Protein AF-0000000080747698 (afdb_homodimer)

Solvent-accessible surface area (backbone atoms only — not comparable to full-atom values): 16861 Å² total; per-residue (Å²): 134,78,80,61,74,64,65,59,54,60,61,62,56,69,62,66,63,81,60,71,70,62,68,70,72,62,80,64,70,68,49,71,69,54,49,48,55,52,48,54,54,47,31,65,10,17,31,31,35,38,52,33,55,42,78,53,24,60,50,56,55,49,62,74,48,46,89,38,43,60,65,42,34,41,38,39,41,37,49,58,80,74,62,68,76,47,22,35,33,37,41,27,35,79,36,52,68,26,32,56,51,45,45,70,50,42,67,38,76,52,86,97,29,64,24,44,40,40,75,37,80,74,86,73,78,81,67,75,72,74,70,76,75,75,76,78,79,80,79,80,78,77,82,121,134,81,83,59,76,65,66,59,54,59,60,64,56,69,60,65,64,84,60,71,73,62,67,71,71,62,81,63,70,69,49,71,68,55,49,48,53,52,48,52,54,47,31,65,9,17,31,32,36,38,52,32,55,42,80,52,24,60,50,56,55,49,62,73,47,45,88,37,42,60,65,42,34,39,39,39,41,36,50,59,81,73,60,68,79,46,22,34,35,37,40,27,33,79,36,51,68,26,32,57,50,46,45,71,50,42,66,38,76,52,86,97,29,64,24,45,42,42,75,38,82,74,87,73,80,80,68,77,72,74,69,76,74,74,75,79,78,78,79,80,78,76,81,121

Secondary structure (DSSP, 8-state):
----THHHHHHHHTT----------------HHHHHHHHHHHHHTEEEEEEEETT--HHHHHHHHGGG--EEEEEEEEEGGGSSSEEEEEEEES-HHHHHHHHTTTT-EETTEEPEEEEPPPP---------------------/----THHHHHHHHTT----------------HHHHHHHHHHHHHTEEEEEEEETT--HHHHHHHHGGG--EEEEEEEEEGGGSSSEEEEEEEES-HHHHHHHHTTTT-EETTEEPEEEEPP-----------------------

Sequence (288 aa):
MAISPQKISEIFENLNVSSNNVTTQSNSRLTREQKHALQLEADACSIYIGNISLDTTPEEIDEHFKSCGVIKRITMLYDKNTGPSIGYAYVEFDSIDSRDKALDFNGTNLRQHVISVERKRTNIPNYKQNTSNNTDSGTENKNTMAISPQKISEIFENLNVSSNNVTTQSNSRLTREQKHALQLEADACSIYIGNISLDTTPEEIDEHFKSCGVIKRITMLYDKNTGPSIGYAYVEFDSIDSRDKALDFNGTNLRQHVISVERKRTNIPNYKQNTSNNTDSGTENKNT

pLDDT: mean 77.45, std 24.88, range [30.5, 98.94]

Radius of gyration: 32.03 Å; Cα contacts (8 Å, |Δi|>4): 383; chains: 2; bounding box: 46×92×132 Å

Structure (mmCIF, N/CA/C/O backbone):
data_AF-0000000080747698-model_v1
#
loop_
_entity.id
_entity.type
_entity.pdbx_description
1 polymer 'Candida glabrata strain CBS138 chromosome J complete sequence'
#
loop_
_atom_site.group_PDB
_atom_site.id
_atom_site.type_symbol
_atom_site.label_atom_id
_atom_site.label_alt_id
_atom_site.label_comp_id
_atom_site.label_asym_id
_atom_site.label_entity_id
_atom_site.label_seq_id
_atom_site.pdbx_PDB_ins_code
_atom_site.Cartn_x
_atom_site.Cartn_y
_atom_site.Cartn_z
_atom_site.occupancy
_atom_site.B_iso_or_equiv
_atom_site.auth_seq_id
_atom_site.auth_comp_id
_atom_site.auth_asym_id
_atom_site.auth_atom_id
_atom_site.pdbx_PDB_model_num
ATOM 1 N N . MET A 1 1 ? 17.297 -7.766 76.625 1 30.73 1 MET A N 1
ATOM 2 C CA . MET A 1 1 ? 16.047 -7.051 76.375 1 30.73 1 MET A CA 1
ATOM 3 C C . MET A 1 1 ? 15.539 -7.395 74.938 1 30.73 1 MET A C 1
ATOM 5 O O . MET A 1 1 ? 16.25 -7.219 74 1 30.73 1 MET A O 1
ATOM 9 N N . ALA A 1 2 ? 14.641 -8.422 74.875 1 36.91 2 ALA A N 1
ATOM 10 C CA . ALA A 1 2 ? 13.977 -9.109 73.812 1 36.91 2 ALA A CA 1
ATOM 11 C C . ALA A 1 2 ? 13.102 -8.148 73 1 36.91 2 ALA A C 1
ATOM 13 O O . ALA A 1 2 ? 12.219 -7.492 73.562 1 36.91 2 ALA A O 1
ATOM 14 N N . ILE A 1 3 ? 13.828 -7.398 72.062 1 41.72 3 ILE A N 1
ATOM 15 C CA . ILE A 1 3 ? 13.047 -6.539 71.188 1 41.72 3 ILE A CA 1
ATOM 16 C C . ILE A 1 3 ? 11.859 -7.32 70.625 1 41.72 3 ILE A C 1
ATOM 18 O O . ILE A 1 3 ? 12.031 -8.406 70.062 1 41.72 3 ILE A O 1
ATOM 22 N N . SER A 1 4 ? 10.727 -7.188 71.25 1 46.97 4 SER A N 1
ATOM 23 C CA . SER A 1 4 ? 9.484 -7.914 71 1 46.97 4 SER A CA 1
ATOM 24 C C . SER A 1 4 ? 9.016 -7.742 69.562 1 46.97 4 SER A C 1
ATOM 26 O O . SER A 1 4 ? 9.227 -6.688 68.938 1 46.97 4 SER A O 1
ATOM 28 N N . PRO A 1 5 ? 8.766 -8.773 68.812 1 48.38 5 PRO A N 1
ATOM 29 C CA . PRO A 1 5 ? 8.406 -8.961 67.438 1 48.38 5 PRO A CA 1
ATOM 30 C C . PRO A 1 5 ? 7.289 -8.023 66.938 1 48.38 5 PRO A C 1
ATOM 32 O O . PRO A 1 5 ? 6.973 -7.965 65.75 1 48.38 5 PRO A O 1
ATOM 35 N N . GLN A 1 6 ? 6.652 -7.336 67.938 1 43.78 6 GLN A N 1
ATOM 36 C CA . GLN A 1 6 ? 5.516 -6.504 67.562 1 43.78 6 GLN A CA 1
ATOM 37 C C . GLN A 1 6 ? 5.973 -5.285 66.75 1 43.78 6 GLN A C 1
ATOM 39 O O . GLN A 1 6 ? 5.207 -4.73 66 1 43.78 6 GLN A O 1
ATOM 44 N N . LYS A 1 7 ? 7.137 -4.734 67.125 1 47.22 7 LYS A N 1
ATOM 45 C CA . LYS A 1 7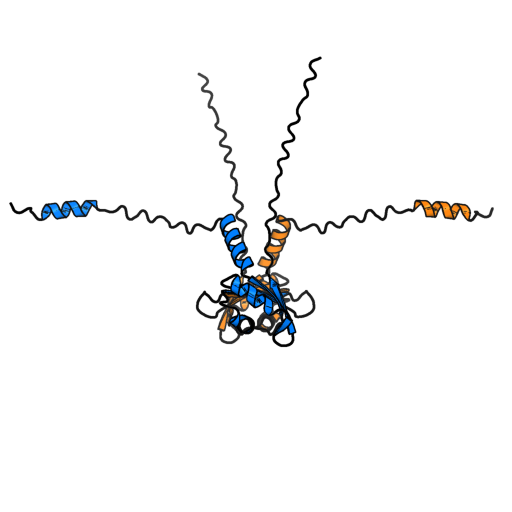 ? 7.551 -3.502 66.5 1 47.22 7 LYS A CA 1
ATOM 46 C C . LYS A 1 7 ? 7.84 -3.736 65 1 47.22 7 LYS A C 1
ATOM 48 O O . LYS A 1 7 ? 8.031 -2.785 64.25 1 47.22 7 LYS A O 1
ATOM 53 N N . ILE A 1 8 ? 8.156 -5.039 64.688 1 43.44 8 ILE A N 1
ATOM 54 C CA . ILE A 1 8 ? 8.461 -5.289 63.281 1 43.44 8 ILE A CA 1
ATOM 55 C C . ILE A 1 8 ? 7.191 -5.145 62.469 1 43.44 8 ILE A C 1
ATOM 57 O O . ILE A 1 8 ? 7.242 -4.695 61.312 1 43.44 8 ILE A O 1
ATOM 61 N N . SER A 1 9 ? 6.035 -5.41 63.094 1 41.69 9 SER A N 1
ATOM 62 C CA . SER A 1 9 ? 4.781 -5.371 62.344 1 41.69 9 SER A CA 1
ATOM 63 C C . SER A 1 9 ? 4.426 -3.945 61.938 1 41.69 9 SER A C 1
ATOM 65 O O . SER A 1 9 ? 3.887 -3.723 60.844 1 41.69 9 SER A O 1
ATOM 67 N N . GLU A 1 10 ? 4.727 -2.998 62.906 1 41.88 10 GLU A N 1
ATOM 68 C CA . GLU A 1 10 ? 4.297 -1.631 62.625 1 41.88 10 GLU A CA 1
ATOM 69 C C . GLU A 1 10 ? 5.043 -1.048 61.406 1 41.88 10 GLU A C 1
ATOM 71 O O . GLU A 1 10 ? 4.504 -0.214 60.688 1 41.88 10 GLU A O 1
ATOM 76 N N . ILE A 1 11 ? 6.332 -1.436 61.312 1 42.25 11 ILE A N 1
ATOM 77 C CA . ILE A 1 11 ? 7.109 -0.803 60.281 1 42.25 11 ILE A CA 1
ATOM 78 C C . ILE A 1 11 ? 6.617 -1.288 58.906 1 42.25 11 ILE A C 1
ATOM 80 O O . ILE A 1 11 ? 6.562 -0.515 57.938 1 42.25 11 ILE A O 1
ATOM 84 N N . PHE A 1 12 ? 6.105 -2.562 58.844 1 40.34 12 PHE A N 1
ATOM 85 C CA . PHE A 1 12 ? 5.688 -3.023 57.531 1 40.34 12 PHE A CA 1
ATOM 86 C C . PHE A 1 12 ? 4.391 -2.348 57.094 1 40.34 12 PHE A C 1
ATOM 88 O O . PHE A 1 12 ? 3.955 -2.49 55.969 1 40.34 12 PHE A O 1
ATOM 95 N N . GLU A 1 13 ? 3.539 -1.874 58.125 1 36.31 13 GLU A N 1
ATOM 96 C CA . GLU A 1 13 ? 2.279 -1.317 57.625 1 36.31 13 GLU A CA 1
ATOM 97 C C . GLU A 1 13 ? 2.521 -0.112 56.719 1 36.31 13 GLU A C 1
ATOM 99 O O . GLU A 1 13 ? 1.775 0.112 55.781 1 36.31 13 GLU A O 1
ATOM 104 N N . ASN A 1 14 ? 3.383 0.78 57.25 1 38.66 14 ASN A N 1
ATOM 105 C CA . ASN A 1 14 ? 3.324 2.047 56.531 1 38.66 14 ASN A CA 1
ATOM 106 C C . ASN A 1 14 ? 3.895 1.917 55.125 1 38.66 14 ASN A C 1
ATOM 108 O O . ASN A 1 14 ? 4.145 2.922 54.469 1 38.66 14 ASN A O 1
ATOM 112 N N . LEU A 1 15 ? 4.691 0.875 54.875 1 35.91 15 LEU A N 1
ATOM 113 C CA . LEU A 1 15 ? 5.168 0.901 53.5 1 35.91 15 LEU A CA 1
ATOM 114 C C . LEU A 1 15 ? 4.004 0.761 52.531 1 35.91 15 LEU A C 1
ATOM 116 O O . LEU A 1 15 ? 4.168 0.212 51.438 1 35.91 15 LEU A O 1
ATOM 120 N N . ASN A 1 16 ? 2.801 0.934 53.062 1 32.91 16 ASN A N 1
ATOM 121 C CA . ASN A 1 16 ? 1.758 1.013 52.062 1 32.91 16 ASN A CA 1
ATOM 122 C C . ASN A 1 16 ? 2.15 1.956 50.906 1 32.91 16 ASN A C 1
ATOM 124 O O . ASN A 1 16 ? 2.17 3.176 51.094 1 32.91 16 ASN A O 1
ATOM 128 N N . VAL A 1 17 ? 3.246 1.556 50.219 1 32.62 17 VAL A N 1
ATOM 129 C CA . VAL A 1 17 ? 3.705 2.113 48.938 1 32.62 17 VAL A CA 1
ATOM 130 C C . VAL A 1 17 ? 2.504 2.492 48.094 1 32.62 17 VAL A C 1
ATOM 132 O O . VAL A 1 17 ? 1.563 1.708 47.938 1 32.62 17 VAL A O 1
ATOM 135 N N . SER A 1 18 ? 2.199 3.846 48.125 1 35.06 18 SER A N 1
ATOM 136 C CA . SER A 1 18 ? 1.44 4.559 47.094 1 35.06 18 SER A CA 1
ATOM 137 C C . SER A 1 18 ? 1.677 3.957 45.719 1 35.06 18 SER A C 1
ATOM 139 O O . SER A 1 18 ? 2.689 4.242 45.094 1 35.06 18 SER A O 1
ATOM 141 N N . SER A 1 19 ? 1.756 2.627 45.625 1 34.56 19 SER A N 1
ATOM 142 C CA . SER A 1 19 ? 1.873 1.943 44.344 1 34.56 19 SER A CA 1
ATOM 143 C C . SER A 1 19 ? 0.903 2.521 43.344 1 34.56 19 SER A C 1
ATOM 145 O O . SER A 1 19 ? 0.988 2.209 42.156 1 34.56 19 SER A O 1
ATOM 147 N N . ASN A 1 20 ? -0.215 2.945 43.844 1 31.59 20 ASN A N 1
ATOM 148 C CA . ASN A 1 20 ? -1.177 2.912 42.75 1 31.59 20 ASN A CA 1
ATOM 149 C C . ASN A 1 20 ? -0.854 3.963 41.688 1 31.59 20 ASN A C 1
ATOM 151 O O . ASN A 1 20 ? -1.7 4.289 40.875 1 31.59 20 ASN A O 1
ATOM 155 N N . ASN A 1 21 ? -0.028 4.938 42.062 1 32.09 21 ASN A N 1
ATOM 156 C CA . ASN A 1 21 ? -0.064 5.879 40.938 1 32.09 21 ASN A CA 1
ATOM 157 C C . ASN A 1 21 ? 0.347 5.211 39.625 1 32.09 21 ASN A C 1
ATOM 159 O O . ASN A 1 21 ? 1.535 4.996 39.375 1 32.09 21 ASN A O 1
ATOM 163 N N . VAL A 1 22 ? -0.15 4.055 39.281 1 35.62 22 VAL A N 1
ATOM 164 C CA . VAL A 1 22 ? -0.039 3.631 37.906 1 35.62 22 VAL A CA 1
ATOM 165 C C . VAL A 1 22 ? 0.018 4.855 36.969 1 35.62 22 VAL A C 1
ATOM 167 O O . VAL A 1 22 ? -0.916 5.66 36.969 1 35.62 22 VAL A O 1
ATOM 170 N N . THR A 1 23 ? 1.096 5.57 37.031 1 35.72 23 THR A N 1
ATOM 171 C CA . THR A 1 23 ? 1.316 6.422 35.844 1 35.72 23 THR A CA 1
ATOM 172 C C . THR A 1 23 ? 0.566 5.887 34.625 1 35.72 23 THR A C 1
ATOM 174 O O . THR A 1 23 ? 0.724 4.719 34.281 1 35.72 23 THR A O 1
ATOM 177 N N . THR A 1 24 ? -0.694 6.004 34.5 1 37.44 24 THR A N 1
ATOM 178 C CA . THR A 1 24 ? -1.294 5.926 33.188 1 37.44 24 THR A CA 1
ATOM 179 C C . THR A 1 24 ? -0.233 6.094 32.094 1 37.44 24 THR A C 1
ATOM 181 O O . THR A 1 24 ? 0.39 7.152 31.984 1 37.44 24 THR A O 1
ATOM 184 N N . GLN A 1 25 ? 0.813 5.305 32.062 1 38.34 25 GLN A N 1
ATOM 185 C CA . GLN A 1 25 ? 1.508 5.246 30.766 1 38.34 25 GLN A CA 1
ATOM 186 C C . GLN A 1 25 ? 0.627 5.773 29.641 1 38.34 25 GLN A C 1
ATOM 188 O O . GLN A 1 25 ? -0.389 5.164 29.297 1 38.34 25 GLN A O 1
ATOM 193 N N . SER A 1 26 ? 0.181 6.957 29.656 1 40.69 26 SER A N 1
ATOM 194 C CA . SER A 1 26 ? -0.419 7.688 28.547 1 40.69 26 SER A CA 1
ATOM 195 C C . SER A 1 26 ? -0.032 7.066 27.203 1 40.69 26 SER A C 1
ATOM 197 O O . SER A 1 26 ? 1.153 6.977 26.875 1 40.69 26 SER A O 1
ATOM 199 N N . ASN A 1 27 ? -0.427 5.863 26.797 1 46.31 27 ASN A N 1
ATOM 200 C CA . ASN A 1 27 ? -0.362 5.617 25.359 1 46.31 27 ASN A CA 1
ATOM 201 C C . ASN A 1 27 ? -0.189 6.918 24.578 1 46.31 27 ASN A C 1
ATOM 203 O O . ASN A 1 27 ? -1.169 7.605 24.297 1 46.31 27 ASN A O 1
ATOM 207 N N . SER A 1 28 ? 0.693 7.715 25.078 1 56.31 28 SER A N 1
ATOM 208 C CA . SER A 1 28 ? 1.005 9.008 24.484 1 56.31 28 SER A CA 1
ATOM 209 C C . SER A 1 28 ? 0.882 8.953 22.953 1 56.31 28 SER A C 1
ATOM 211 O O . SER A 1 28 ? 1.628 8.227 22.297 1 56.31 28 SER A O 1
ATOM 213 N N . ARG A 1 29 ? -0.322 8.938 22.453 1 73.44 29 ARG A N 1
ATOM 214 C CA . ARG A 1 29 ? -0.509 9.242 21.031 1 73.44 29 ARG A CA 1
ATOM 215 C C . ARG A 1 29 ? 0.577 10.18 20.531 1 73.44 29 ARG A C 1
ATOM 217 O O . ARG A 1 29 ? 0.877 11.195 21.156 1 73.44 29 ARG A O 1
ATOM 224 N N . LEU A 1 30 ? 1.562 9.562 19.797 1 82.56 30 LEU A N 1
ATOM 225 C CA . LEU A 1 30 ? 2.607 10.367 19.188 1 82.56 30 LEU A CA 1
ATOM 226 C C . LEU A 1 30 ? 2.035 11.672 18.625 1 82.56 30 LEU A C 1
ATOM 228 O O . LEU A 1 30 ? 0.974 11.672 18 1 82.56 30 LEU A O 1
ATOM 232 N N . THR A 1 31 ? 2.695 12.703 19.141 1 84.75 31 THR A N 1
ATOM 233 C CA . THR A 1 31 ? 2.318 13.984 18.562 1 84.75 31 THR A CA 1
ATOM 234 C C . THR A 1 31 ? 2.475 13.969 17.047 1 84.75 31 THR A C 1
ATOM 236 O O . THR A 1 31 ? 3.109 13.07 16.484 1 84.75 31 THR A O 1
ATOM 239 N N . ARG A 1 32 ? 1.899 14.906 16.438 1 84.06 32 ARG A N 1
ATOM 240 C CA . ARG A 1 32 ? 2.023 15.047 14.992 1 84.06 32 ARG A CA 1
ATOM 241 C C . ARG A 1 32 ? 3.486 15.18 14.578 1 84.06 32 ARG A C 1
ATOM 243 O O . ARG A 1 32 ? 3.912 14.594 13.578 1 84.06 32 ARG A O 1
ATOM 250 N N . GLU A 1 33 ? 4.215 16.016 15.367 1 87.5 33 GLU A N 1
ATOM 251 C CA . GLU A 1 33 ? 5.629 16.234 15.078 1 87.5 33 GLU A CA 1
ATOM 252 C C . GLU A 1 33 ? 6.426 14.945 15.203 1 87.5 33 GLU A C 1
ATOM 254 O O . GLU A 1 33 ? 7.316 14.672 14.391 1 87.5 33 GLU A O 1
ATOM 259 N N . GLN A 1 34 ? 6.152 14.156 16.234 1 91.88 34 GLN A N 1
ATOM 260 C CA . GLN A 1 34 ? 6.844 12.891 16.453 1 91.88 34 GLN A CA 1
ATOM 261 C C . GLN A 1 34 ? 6.516 11.891 15.344 1 91.88 34 GLN A C 1
ATOM 263 O O . GLN A 1 34 ? 7.402 11.195 14.836 1 91.88 34 GLN A O 1
ATOM 268 N N . LYS A 1 35 ? 5.242 11.844 14.977 1 90.06 35 LYS A N 1
ATOM 269 C CA . LYS A 1 35 ? 4.832 10.969 13.883 1 90.06 35 LYS A CA 1
ATOM 270 C C . LYS A 1 35 ? 5.539 11.344 12.586 1 90.06 35 LYS A C 1
ATOM 272 O O . LYS A 1 35 ? 5.977 10.469 11.836 1 90.06 35 LYS A O 1
ATOM 277 N N . HIS A 1 36 ? 5.664 12.633 12.336 1 91.12 36 HIS A N 1
ATOM 278 C CA . HIS A 1 36 ? 6.355 13.094 11.141 1 91.12 36 HIS A CA 1
ATOM 279 C C . HIS A 1 36 ? 7.832 12.703 11.172 1 91.12 36 HIS A C 1
ATOM 281 O O . HIS A 1 36 ? 8.391 12.305 10.148 1 91.12 36 HIS A O 1
ATOM 287 N N . ALA A 1 37 ? 8.531 12.883 12.297 1 92.69 37 ALA A N 1
ATOM 288 C CA . ALA A 1 37 ? 9.938 12.516 12.43 1 92.69 37 ALA A CA 1
ATOM 289 C C . ALA A 1 37 ? 10.141 11.031 12.133 1 92.69 37 ALA A C 1
ATOM 291 O O . ALA A 1 37 ? 11.094 10.648 11.445 1 92.69 37 ALA A O 1
ATOM 292 N N . LEU A 1 38 ? 9.219 10.234 12.641 1 94 38 LEU A N 1
ATOM 293 C CA . LEU A 1 38 ? 9.297 8.797 12.391 1 94 38 LEU A CA 1
ATOM 294 C C . LEU A 1 38 ? 9.094 8.492 10.914 1 94 38 LEU A C 1
ATOM 296 O O . LEU A 1 38 ? 9.758 7.605 10.367 1 94 38 LEU A O 1
ATOM 300 N N . GLN A 1 39 ? 8.18 9.203 10.305 1 94.81 39 GLN A N 1
ATOM 301 C CA . GLN A 1 39 ? 7.934 9.016 8.875 1 94.81 39 GLN A CA 1
ATOM 302 C C . GLN A 1 39 ? 9.156 9.398 8.055 1 94.81 39 GLN A C 1
ATOM 304 O O . GLN A 1 39 ? 9.5 8.719 7.082 1 94.81 39 GLN A O 1
ATOM 309 N N . LEU A 1 40 ? 9.852 10.5 8.406 1 95.19 40 LEU A N 1
ATOM 310 C CA . LEU A 1 40 ? 11.062 10.938 7.719 1 95.19 40 LEU A CA 1
ATOM 311 C C . LEU A 1 40 ? 12.148 9.859 7.789 1 95.19 40 LEU A C 1
ATOM 313 O O . LEU A 1 40 ? 12.812 9.586 6.793 1 95.19 40 LEU A O 1
ATOM 317 N N . GLU A 1 41 ? 12.242 9.289 8.945 1 96.44 41 GLU A N 1
ATOM 318 C CA . GLU A 1 41 ? 13.242 8.242 9.125 1 96.44 41 GLU A CA 1
ATOM 319 C C . GLU A 1 41 ? 12.914 7.012 8.281 1 96.44 41 GLU A C 1
ATOM 321 O O . GLU A 1 41 ? 13.797 6.434 7.641 1 96.44 41 GLU A O 1
ATOM 326 N N . ALA A 1 42 ? 11.672 6.629 8.289 1 97.12 42 ALA A N 1
ATOM 327 C CA . ALA A 1 42 ? 11.234 5.484 7.496 1 97.12 42 ALA A CA 1
ATOM 328 C C . ALA A 1 42 ? 11.469 5.734 6.008 1 97.12 42 ALA A C 1
ATOM 330 O O . ALA A 1 42 ? 11.961 4.855 5.293 1 97.12 42 ALA A O 1
ATOM 331 N N . ASP A 1 43 ? 11.117 6.91 5.539 1 98.19 43 ASP A N 1
ATOM 332 C CA . ASP A 1 43 ? 11.289 7.246 4.129 1 98.19 43 ASP A CA 1
ATOM 333 C C . ASP A 1 43 ? 12.766 7.23 3.738 1 98.19 43 ASP A C 1
ATOM 335 O O . ASP A 1 43 ? 13.125 6.785 2.645 1 98.19 43 ASP A O 1
ATOM 339 N N . ALA A 1 44 ? 13.625 7.641 4.617 1 98 44 ALA A N 1
ATOM 340 C CA . ALA A 1 44 ? 15.062 7.688 4.359 1 98 44 ALA A CA 1
ATOM 341 C C . ALA A 1 44 ? 15.633 6.285 4.176 1 98 44 ALA A C 1
ATOM 343 O O . ALA A 1 44 ? 16.672 6.109 3.529 1 98 44 ALA A O 1
ATOM 344 N N . CYS A 1 45 ? 14.906 5.27 4.695 1 98.62 45 CYS A N 1
ATOM 345 C CA . CYS A 1 45 ? 15.367 3.891 4.609 1 98.62 45 CYS A CA 1
ATOM 346 C C . CYS A 1 45 ? 14.539 3.102 3.604 1 98.62 45 CYS A C 1
ATOM 348 O O . CYS A 1 45 ? 14.57 1.869 3.6 1 98.62 45 CYS A O 1
ATOM 350 N N . SER A 1 46 ? 13.828 3.863 2.734 1 98.81 46 SER A N 1
ATOM 351 C CA . SER A 1 46 ? 12.883 3.189 1.844 1 98.81 46 SER A CA 1
ATOM 352 C C . SER A 1 46 ? 13.234 3.438 0.381 1 98.81 46 SER A C 1
ATOM 354 O O . SER A 1 46 ? 13.836 4.465 0.045 1 98.81 46 SER A O 1
ATOM 356 N N . ILE A 1 47 ? 12.852 2.465 -0.451 1 98.94 47 ILE A N 1
ATOM 357 C CA . ILE A 1 47 ? 12.977 2.625 -1.896 1 98.94 47 ILE A CA 1
ATOM 358 C C . ILE A 1 47 ? 11.594 2.57 -2.545 1 98.94 47 ILE A C 1
ATOM 360 O O . ILE A 1 47 ? 10.672 1.966 -2 1 98.94 47 ILE A O 1
ATOM 364 N N . TYR A 1 48 ? 11.531 3.256 -3.637 1 98.88 48 TYR A N 1
ATOM 365 C CA . TYR A 1 48 ? 10.461 3.1 -4.617 1 98.88 48 TYR A CA 1
ATOM 366 C C . TYR A 1 48 ? 10.844 2.092 -5.691 1 98.88 48 TYR A C 1
ATOM 368 O O . TYR A 1 48 ? 11.977 2.102 -6.18 1 98.88 48 TYR A O 1
ATOM 376 N N . ILE A 1 49 ? 9.883 1.185 -6.031 1 98.81 49 ILE A N 1
ATOM 377 C CA . ILE A 1 49 ? 10.047 0.226 -7.117 1 98.81 49 ILE A CA 1
ATOM 378 C C . ILE A 1 49 ? 8.945 0.427 -8.156 1 98.81 49 ILE A C 1
ATOM 380 O O . ILE A 1 49 ? 7.758 0.372 -7.828 1 98.81 49 ILE A O 1
ATOM 384 N N . GLY A 1 50 ? 9.336 0.699 -9.422 1 97.81 50 GLY A N 1
ATOM 385 C CA . GLY A 1 50 ? 8.383 0.829 -10.508 1 97.81 50 GLY A CA 1
ATOM 386 C C . GLY A 1 50 ? 8.414 -0.34 -11.469 1 97.81 50 GLY A C 1
ATOM 387 O O . GLY A 1 50 ? 9.336 -1.151 -11.4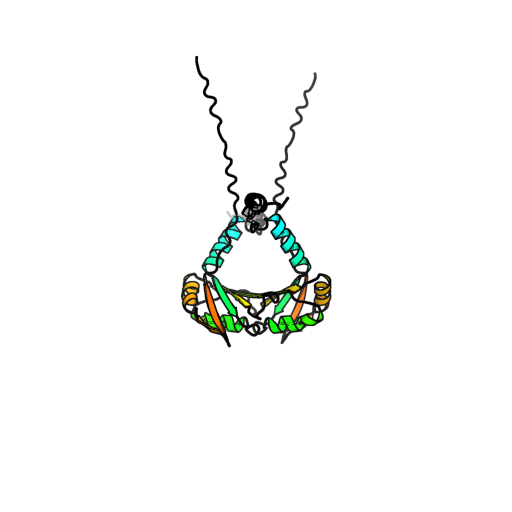45 1 97.81 50 GLY A O 1
ATOM 388 N N . ASN A 1 51 ? 7.293 -0.435 -12.242 1 96.12 51 ASN A N 1
ATOM 389 C CA . ASN A 1 51 ? 7.188 -1.397 -13.336 1 96.12 51 ASN A CA 1
ATOM 390 C C . ASN A 1 51 ? 7.086 -2.828 -12.812 1 96.12 51 ASN A C 1
ATOM 392 O O . ASN A 1 51 ? 7.781 -3.723 -13.297 1 96.12 51 ASN A O 1
ATOM 396 N N . ILE A 1 52 ? 6.203 -3.012 -11.867 1 96.75 52 ILE A N 1
ATOM 397 C CA . ILE A 1 52 ? 5.988 -4.332 -11.281 1 96.75 52 ILE A CA 1
ATOM 398 C C . ILE A 1 52 ? 4.777 -4.992 -11.938 1 96.75 52 ILE A C 1
ATOM 400 O O . ILE A 1 52 ? 3.721 -4.371 -12.07 1 96.75 52 ILE A O 1
ATOM 404 N N . SER A 1 53 ? 4.969 -6.254 -12.352 1 94.94 53 SER A N 1
ATOM 405 C CA . SER A 1 53 ? 3.855 -7.008 -12.922 1 94.94 53 SER A CA 1
ATOM 406 C C . SER A 1 53 ? 2.795 -7.309 -11.867 1 94.94 53 SER A C 1
ATOM 408 O O . SER A 1 53 ? 3.119 -7.523 -10.695 1 94.94 53 SER A O 1
ATOM 410 N N . LEU A 1 54 ? 1.525 -7.52 -12.258 1 93 54 LEU A N 1
ATOM 411 C CA . LEU A 1 54 ? 0.399 -7.77 -11.367 1 93 54 LEU A CA 1
ATOM 412 C C . LEU A 1 54 ? 0.467 -9.18 -10.789 1 93 54 LEU A C 1
ATOM 414 O O . LEU A 1 54 ? -0.234 -9.5 -9.828 1 93 54 LEU A O 1
ATOM 418 N N . ASP A 1 55 ? 1.251 -9.992 -11.336 1 95.19 55 ASP A N 1
ATOM 419 C CA . ASP A 1 55 ? 1.38 -11.359 -10.836 1 95.19 55 ASP A CA 1
ATOM 420 C C . ASP A 1 55 ? 2.574 -11.492 -9.891 1 95.19 55 ASP A C 1
ATOM 422 O O . ASP A 1 55 ? 2.936 -12.594 -9.484 1 95.19 55 ASP A O 1
ATOM 426 N N . THR A 1 56 ? 3.178 -10.375 -9.508 1 97 56 THR A N 1
ATOM 427 C CA . THR A 1 56 ? 4.273 -10.383 -8.539 1 97 56 THR A CA 1
ATOM 428 C C . THR A 1 56 ? 3.738 -10.453 -7.113 1 97 56 THR A C 1
ATOM 430 O O . THR A 1 56 ? 2.77 -9.766 -6.777 1 97 56 THR A O 1
ATOM 433 N N . THR A 1 57 ? 4.348 -11.234 -6.281 1 96.75 57 THR A N 1
ATOM 434 C CA . THR A 1 57 ? 3.938 -11.375 -4.887 1 96.75 57 THR A CA 1
ATOM 435 C C . THR A 1 57 ? 4.871 -10.602 -3.967 1 96.75 57 THR A C 1
ATOM 437 O O . THR A 1 57 ? 6.02 -10.336 -4.32 1 96.75 57 THR A O 1
ATOM 440 N N . PRO A 1 58 ? 4.375 -10.273 -2.75 1 96.69 58 PRO A N 1
ATOM 441 C CA . PRO A 1 58 ? 5.285 -9.695 -1.758 1 96.69 58 PRO A CA 1
ATOM 442 C C . PRO A 1 58 ? 6.488 -10.586 -1.467 1 96.69 58 PRO A C 1
ATOM 444 O O . PRO A 1 58 ? 7.598 -10.086 -1.257 1 96.69 58 PRO A O 1
ATOM 447 N N . GLU A 1 59 ? 6.301 -11.812 -1.507 1 95.44 59 GLU A N 1
ATOM 448 C CA . GLU A 1 59 ? 7.391 -12.75 -1.263 1 95.44 59 GLU A CA 1
ATOM 449 C C 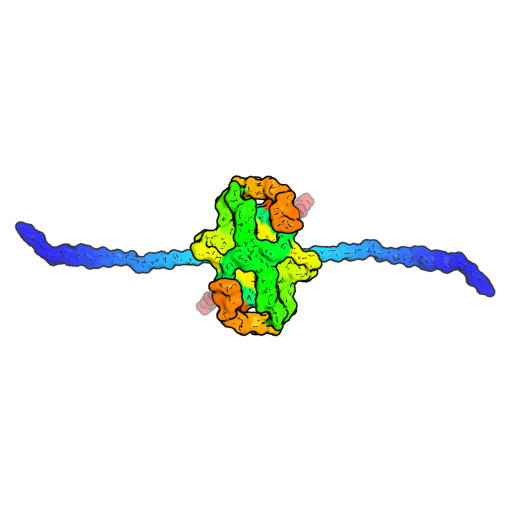. GLU A 1 59 ? 8.484 -12.609 -2.316 1 95.44 59 GLU A C 1
ATOM 451 O O . GLU A 1 59 ? 9.672 -12.672 -1.995 1 95.44 59 GLU A O 1
ATOM 456 N N . GLU A 1 60 ? 8.094 -12.445 -3.555 1 97.44 60 GLU A N 1
ATOM 457 C CA . GLU A 1 60 ? 9.062 -12.273 -4.629 1 97.44 60 GLU A CA 1
ATOM 458 C C . GLU A 1 60 ? 9.852 -10.977 -4.461 1 97.44 60 GLU A C 1
ATOM 460 O O . GLU A 1 60 ? 11.055 -10.938 -4.734 1 97.44 60 GLU A O 1
ATOM 465 N N . ILE A 1 61 ? 9.172 -9.906 -4.027 1 98.06 61 ILE A N 1
ATOM 466 C CA . ILE A 1 61 ? 9.859 -8.648 -3.748 1 98.06 61 ILE A CA 1
ATOM 467 C C . ILE A 1 61 ? 10.852 -8.844 -2.605 1 98.06 61 ILE A C 1
ATOM 469 O O . ILE A 1 61 ? 11.992 -8.383 -2.684 1 98.06 61 ILE A O 1
ATOM 473 N N . ASP A 1 62 ? 10.375 -9.508 -1.599 1 96.44 62 ASP A N 1
ATOM 474 C CA . ASP A 1 62 ? 11.234 -9.805 -0.46 1 96.44 62 ASP A CA 1
ATOM 475 C C . ASP A 1 62 ? 12.492 -10.547 -0.905 1 96.44 62 ASP A C 1
ATOM 477 O O . ASP A 1 62 ? 13.609 -10.164 -0.544 1 96.44 62 ASP A O 1
ATOM 481 N N . GLU A 1 63 ? 12.297 -11.578 -1.7 1 97.38 63 GLU A N 1
ATOM 482 C CA . GLU A 1 63 ? 13.406 -12.398 -2.174 1 97.38 63 GLU A CA 1
ATOM 483 C C . GLU A 1 63 ? 14.352 -11.586 -3.053 1 97.38 63 GLU A C 1
ATOM 485 O O . GLU A 1 63 ? 15.57 -11.75 -2.979 1 97.38 63 GLU A O 1
ATOM 490 N N . HIS A 1 64 ? 13.859 -10.727 -3.812 1 98.56 64 HIS A N 1
ATOM 491 C CA . HIS A 1 64 ? 14.641 -9.945 -4.766 1 98.56 64 HIS A CA 1
ATOM 492 C C . HIS A 1 64 ? 15.609 -9.008 -4.051 1 98.56 64 HIS A C 1
ATOM 494 O O . HIS A 1 64 ? 16.719 -8.758 -4.539 1 98.56 64 HIS A O 1
ATOM 500 N N . PHE A 1 65 ? 15.25 -8.539 -2.859 1 98.5 65 PHE A N 1
ATOM 501 C CA . PHE A 1 65 ? 16.047 -7.516 -2.189 1 98.5 65 PHE A CA 1
ATOM 502 C C . PHE A 1 65 ? 16.625 -8.047 -0.884 1 98.5 65 PHE A C 1
ATOM 504 O O . PHE A 1 65 ? 17.203 -7.297 -0.1 1 98.5 65 PHE A O 1
ATOM 511 N N . LYS A 1 66 ? 16.469 -9.297 -0.624 1 96.88 66 LYS A N 1
ATOM 512 C CA . LYS A 1 66 ? 16.875 -9.914 0.636 1 96.88 66 LYS A CA 1
ATOM 513 C C . LYS A 1 66 ? 18.375 -9.734 0.865 1 96.88 66 LYS A C 1
ATOM 515 O O . LYS A 1 66 ? 18.828 -9.578 2.004 1 96.88 66 LYS A O 1
ATOM 520 N N . SER A 1 67 ? 19.172 -9.703 -0.204 1 98.25 67 SER A N 1
ATOM 521 C CA . SER A 1 67 ? 20.625 -9.609 -0.097 1 98.25 67 SER A CA 1
ATOM 522 C C . SER A 1 67 ? 21.047 -8.219 0.377 1 98.25 67 SER A C 1
ATOM 524 O O . SER A 1 67 ? 22.188 -8.023 0.778 1 98.25 67 SER A O 1
ATOM 526 N N . CYS A 1 68 ? 20.188 -7.262 0.283 1 98.38 68 CYS A N 1
ATOM 527 C CA . CYS A 1 68 ? 20.516 -5.883 0.626 1 98.38 68 CYS A CA 1
ATOM 528 C C . CYS A 1 68 ? 20.484 -5.676 2.135 1 98.38 68 CYS A C 1
ATOM 530 O O . CYS A 1 68 ? 21.109 -4.75 2.654 1 98.38 68 CYS A O 1
ATOM 532 N N . GLY A 1 69 ? 19.609 -6.438 2.795 1 97.44 69 GLY A N 1
ATOM 533 C CA . GLY A 1 69 ? 19.438 -6.281 4.23 1 97.44 69 GLY A CA 1
ATOM 534 C C . GLY A 1 69 ? 18.062 -6.695 4.715 1 97.44 69 GLY A C 1
ATOM 535 O O . GLY A 1 69 ? 17.328 -7.379 4 1 97.44 69 GLY A O 1
ATOM 536 N N . VAL A 1 70 ? 17.766 -6.293 5.949 1 96.06 70 VAL A N 1
ATOM 537 C CA . VAL A 1 70 ? 16.5 -6.688 6.562 1 96.06 70 VAL A CA 1
ATOM 538 C C . VAL A 1 70 ? 15.383 -5.777 6.066 1 96.06 70 VAL A C 1
ATOM 540 O O . VAL A 1 70 ? 15.469 -4.555 6.168 1 96.06 70 VAL A O 1
ATOM 543 N N . ILE A 1 71 ? 14.422 -6.398 5.559 1 96.69 71 ILE A N 1
ATOM 544 C CA . ILE A 1 71 ? 13.242 -5.676 5.098 1 96.69 71 ILE A CA 1
ATOM 545 C C . ILE A 1 71 ? 12.203 -5.617 6.215 1 96.69 71 ILE A C 1
ATOM 547 O O . ILE A 1 71 ? 11.844 -6.648 6.793 1 96.69 71 ILE A O 1
ATOM 551 N N . LYS A 1 72 ? 11.672 -4.398 6.504 1 95.69 72 LYS A N 1
ATOM 552 C CA . LYS A 1 72 ? 10.688 -4.199 7.562 1 95.69 72 LYS A CA 1
ATOM 553 C C . LYS A 1 72 ? 9.266 -4.242 7.008 1 95.69 72 LYS A C 1
ATOM 555 O O . LYS A 1 72 ? 8.367 -4.809 7.633 1 95.69 72 LYS A O 1
ATOM 560 N N . ARG A 1 73 ? 9.125 -3.594 5.855 1 96.44 73 ARG A N 1
ATOM 561 C CA . ARG A 1 73 ? 7.77 -3.449 5.324 1 96.44 73 ARG A CA 1
ATOM 562 C C . ARG A 1 73 ? 7.781 -3.406 3.799 1 96.44 73 ARG A C 1
ATOM 564 O O . ARG A 1 73 ? 8.672 -2.803 3.197 1 96.44 73 ARG A O 1
ATOM 571 N N . ILE A 1 74 ? 6.781 -4.059 3.199 1 97.69 74 ILE A N 1
ATOM 572 C CA . ILE A 1 74 ? 6.555 -3.986 1.76 1 97.69 74 ILE A CA 1
ATOM 573 C C . ILE A 1 74 ? 5.148 -3.459 1.487 1 97.69 74 ILE A C 1
ATOM 575 O O . ILE A 1 74 ? 4.172 -3.939 2.07 1 97.69 74 ILE A O 1
ATOM 579 N N . THR A 1 75 ? 5.047 -2.377 0.709 1 97.94 75 THR A N 1
ATOM 580 C CA . THR A 1 75 ? 3.779 -1.821 0.251 1 97.94 75 THR A CA 1
ATOM 581 C C . THR A 1 75 ? 3.674 -1.894 -1.27 1 97.94 75 THR A C 1
ATOM 583 O O . THR A 1 75 ? 4.508 -1.334 -1.982 1 97.94 75 THR A O 1
ATOM 586 N N . MET A 1 76 ? 2.682 -2.584 -1.771 1 97.94 76 MET A N 1
ATOM 587 C CA . MET A 1 76 ? 2.459 -2.684 -3.211 1 97.94 76 MET A CA 1
ATOM 588 C C . MET A 1 76 ? 1.161 -1.987 -3.611 1 97.94 76 MET A C 1
ATOM 590 O O . MET A 1 76 ? 0.131 -2.162 -2.957 1 97.94 76 MET A O 1
ATOM 594 N N . LEU A 1 77 ? 1.23 -1.236 -4.707 1 97.12 77 LEU A N 1
ATOM 595 C CA . LEU A 1 77 ? 0.074 -0.477 -5.172 1 97.12 77 LEU A CA 1
ATOM 596 C C . LEU A 1 77 ? -0.201 -0.75 -6.645 1 97.12 77 LEU A C 1
ATOM 598 O O . LEU A 1 77 ? 0.728 -0.807 -7.453 1 97.12 77 LEU A O 1
ATOM 602 N N . TYR A 1 78 ? -1.481 -1.01 -6.855 1 94.62 78 TYR A N 1
ATOM 603 C CA . TYR A 1 78 ? -1.954 -1.238 -8.219 1 94.62 78 TYR A CA 1
ATOM 604 C C . TYR A 1 78 ? -3.17 -0.372 -8.523 1 94.62 78 TYR A C 1
ATOM 606 O O . TYR A 1 78 ? -4.227 -0.536 -7.914 1 94.62 78 TYR A O 1
ATOM 614 N N . ASP A 1 79 ? -2.943 0.513 -9.484 1 90.5 79 ASP A N 1
ATOM 615 C CA . ASP A 1 79 ? -4.027 1.377 -9.938 1 90.5 79 ASP A CA 1
ATOM 616 C C . ASP A 1 79 ? -4.562 0.922 -11.297 1 90.5 79 ASP A C 1
ATOM 618 O O . ASP A 1 79 ? -3.834 0.94 -12.289 1 90.5 79 ASP A O 1
ATOM 622 N N . LYS A 1 80 ? -5.727 0.476 -11.406 1 82.88 80 LYS A N 1
ATOM 623 C CA . LYS A 1 80 ? -6.293 -0.121 -12.609 1 82.88 80 LYS A CA 1
ATOM 624 C C . LYS A 1 80 ? -6.676 0.951 -13.633 1 82.88 80 LYS A C 1
ATOM 626 O O . LYS A 1 80 ? -6.793 0.667 -14.828 1 82.88 80 LYS A O 1
ATOM 631 N N . ASN A 1 81 ? -6.82 2.121 -13.305 1 74.94 81 ASN A N 1
ATOM 632 C CA . ASN A 1 81 ? -7.281 3.143 -14.234 1 74.94 81 ASN A CA 1
ATOM 633 C C . ASN A 1 81 ? -6.117 3.756 -15.008 1 74.94 81 ASN A C 1
ATOM 635 O O . ASN A 1 81 ? -6.324 4.582 -15.898 1 74.94 81 ASN A O 1
ATOM 639 N N . THR A 1 82 ? -4.898 3.416 -14.758 1 66.5 82 THR A N 1
ATOM 640 C CA . THR A 1 82 ? -3.77 4.125 -15.352 1 66.5 82 THR A CA 1
ATOM 641 C C . THR A 1 82 ? -3.246 3.381 -16.578 1 66.5 82 THR A C 1
ATOM 643 O O . THR A 1 82 ? -2.252 3.789 -17.188 1 66.5 82 THR A O 1
ATOM 646 N N . GLY A 1 83 ? -4.012 2.484 -17.234 1 61.66 83 GLY A N 1
ATOM 647 C CA . GLY A 1 83 ? -3.549 1.84 -18.453 1 61.66 83 GLY A CA 1
ATOM 648 C C . GLY A 1 83 ? -2.951 0.467 -18.219 1 61.66 83 GLY A C 1
ATOM 649 O O . GLY A 1 83 ? -3.557 -0.37 -17.547 1 61.66 83 GLY A O 1
ATOM 650 N N . PRO A 1 84 ? -1.572 0.437 -18.609 1 63.31 84 PRO A N 1
ATOM 651 C CA . PRO A 1 84 ? -0.929 -0.876 -18.531 1 63.31 84 PRO A CA 1
ATOM 652 C C . PRO A 1 84 ? -0.994 -1.473 -17.125 1 63.31 84 PRO A C 1
ATOM 654 O O . PRO A 1 84 ? -0.989 -0.735 -16.141 1 63.31 84 PRO A O 1
ATOM 657 N N . SER A 1 85 ? -1.211 -2.742 -16.969 1 77.5 85 SER A N 1
ATOM 658 C CA . SER A 1 85 ? -1.32 -3.486 -15.719 1 77.5 85 SER A CA 1
ATOM 659 C C . SER A 1 85 ? 0.006 -3.504 -14.969 1 77.5 85 SER A C 1
ATOM 661 O O . SER A 1 85 ? 0.6 -4.566 -14.773 1 77.5 85 SER A O 1
ATOM 663 N N . ILE A 1 86 ? 0.494 -2.227 -14.68 1 85.5 86 ILE A N 1
ATOM 664 C CA . ILE A 1 86 ? 1.762 -2.119 -13.969 1 85.5 86 ILE A CA 1
ATOM 665 C C . ILE A 1 86 ? 1.52 -1.565 -12.562 1 85.5 86 ILE A C 1
ATOM 667 O O . ILE A 1 86 ? 0.697 -0.666 -12.383 1 85.5 86 ILE A O 1
ATOM 671 N N . GLY A 1 87 ? 2.221 -2.193 -11.586 1 94.25 87 GLY A N 1
ATOM 672 C CA . GLY A 1 87 ? 2.197 -1.729 -10.211 1 94.25 87 GLY A CA 1
ATOM 673 C C . GLY A 1 87 ? 3.51 -1.113 -9.766 1 94.25 87 GLY A C 1
ATOM 674 O O . GLY A 1 87 ? 4.457 -1.023 -10.547 1 94.25 87 GLY A O 1
ATOM 675 N N . TYR A 1 88 ? 3.49 -0.533 -8.648 1 96.62 88 TYR A N 1
ATOM 676 C CA . TYR A 1 88 ? 4.688 -0.051 -7.973 1 96.62 88 TYR A CA 1
ATOM 677 C C . TYR A 1 88 ? 4.684 -0.454 -6.5 1 96.62 88 TYR A C 1
ATOM 679 O O . TYR A 1 88 ? 3.693 -0.991 -6 1 96.62 88 TYR A O 1
ATOM 687 N N . ALA A 1 89 ? 5.867 -0.294 -5.879 1 98.5 89 ALA A N 1
ATOM 688 C CA . ALA A 1 89 ? 5.969 -0.696 -4.477 1 98.5 89 ALA A CA 1
ATOM 689 C C . ALA A 1 89 ? 6.953 0.192 -3.723 1 98.5 89 ALA A C 1
ATOM 691 O O . ALA A 1 89 ? 7.746 0.911 -4.336 1 98.5 89 ALA A O 1
ATOM 692 N N . TYR A 1 90 ? 6.793 0.176 -2.434 1 98.75 90 TYR A N 1
ATOM 693 C CA . TYR A 1 90 ? 7.777 0.717 -1.502 1 98.75 90 TYR A CA 1
ATOM 694 C C . TYR A 1 90 ? 8.312 -0.372 -0.581 1 98.75 90 TYR A C 1
ATOM 696 O O . TYR A 1 90 ? 7.551 -1.217 -0.1 1 98.75 90 TYR A O 1
ATOM 704 N N . VAL A 1 91 ? 9.57 -0.378 -0.409 1 98.69 91 VAL A N 1
ATOM 705 C CA . VAL A 1 91 ? 10.203 -1.301 0.526 1 98.69 91 VAL A CA 1
ATOM 706 C C . VAL A 1 91 ? 10.977 -0.515 1.585 1 98.69 91 VAL A C 1
ATOM 708 O O . VAL A 1 91 ? 11.844 0.297 1.255 1 98.69 91 VAL A O 1
ATOM 711 N N . GLU A 1 92 ? 10.562 -0.758 2.752 1 98.56 92 GLU A N 1
ATOM 712 C CA . GLU A 1 92 ? 11.25 -0.157 3.893 1 98.56 92 GLU A CA 1
ATOM 713 C C . GLU A 1 92 ? 12.266 -1.122 4.496 1 98.56 92 GLU A C 1
ATOM 715 O O . GLU A 1 92 ? 11.906 -2.232 4.902 1 98.56 92 GLU A O 1
ATOM 720 N N . PHE A 1 93 ? 13.469 -0.668 4.586 1 98.38 93 PHE A N 1
ATOM 721 C CA . PHE A 1 93 ? 14.531 -1.443 5.223 1 98.38 93 PHE A CA 1
ATOM 722 C C . PHE A 1 93 ? 14.742 -0.991 6.66 1 98.38 93 PHE A C 1
ATOM 724 O O . PHE A 1 93 ? 14.141 -0.01 7.105 1 98.38 93 PHE A O 1
ATOM 731 N N . ASP A 1 94 ? 15.633 -1.789 7.316 1 96.94 94 ASP A N 1
ATOM 732 C CA . ASP A 1 94 ? 15.922 -1.462 8.711 1 96.94 94 ASP A CA 1
ATOM 733 C C . ASP A 1 94 ? 17.047 -0.436 8.805 1 96.94 94 ASP A C 1
ATOM 735 O O . ASP A 1 94 ? 17.328 0.086 9.891 1 96.94 94 ASP A O 1
ATOM 739 N N . SER A 1 95 ? 17.734 -0.091 7.621 1 97.94 95 SER A N 1
ATOM 740 C CA . SER A 1 95 ? 18.875 0.824 7.664 1 97.94 95 SER A CA 1
ATOM 741 C C . SER A 1 95 ? 19.047 1.554 6.336 1 97.94 95 SER A C 1
ATOM 743 O O . SER A 1 95 ? 18.641 1.049 5.285 1 97.94 95 SER A O 1
ATOM 745 N N . ILE A 1 96 ? 19.734 2.678 6.406 1 98.31 96 ILE A N 1
ATOM 746 C CA . ILE A 1 96 ? 20.047 3.475 5.227 1 98.31 96 ILE A CA 1
ATOM 747 C C . ILE A 1 96 ? 21.016 2.715 4.336 1 98.31 96 ILE A C 1
ATOM 749 O O . ILE A 1 96 ? 20.938 2.779 3.105 1 98.31 96 ILE A O 1
ATOM 753 N N . ASP A 1 97 ? 21.891 2.014 5 1 98.69 97 ASP A N 1
ATOM 754 C CA . ASP A 1 97 ? 22.859 1.221 4.258 1 98.69 97 ASP A CA 1
ATOM 755 C C . ASP A 1 97 ? 22.172 0.183 3.379 1 98.69 97 ASP A C 1
ATOM 757 O O . ASP A 1 97 ? 22.516 0.016 2.209 1 98.69 97 ASP A O 1
ATOM 761 N N . SER A 1 98 ? 21.234 -0.506 3.879 1 98.75 98 SER A N 1
ATOM 762 C CA . SER A 1 98 ? 20.453 -1.48 3.117 1 98.75 98 SER A CA 1
ATOM 763 C C . SER A 1 98 ? 19.75 -0.823 1.939 1 98.75 98 SER A C 1
ATOM 765 O O . SER A 1 98 ? 19.75 -1.355 0.828 1 98.75 98 SER A O 1
ATOM 767 N N . ARG A 1 99 ? 19.125 0.321 2.283 1 98.75 99 ARG A N 1
ATOM 768 C CA . ARG A 1 99 ? 18.453 1.088 1.235 1 98.75 99 ARG A CA 1
ATOM 769 C C . ARG A 1 99 ? 19.438 1.453 0.121 1 98.75 99 ARG A C 1
ATOM 771 O O . ARG A 1 99 ? 19.109 1.34 -1.062 1 98.75 99 ARG A O 1
ATOM 778 N N . ASP A 1 100 ? 20.656 1.857 0.448 1 98.81 100 ASP A N 1
ATOM 779 C CA . ASP A 1 100 ? 21.641 2.25 -0.544 1 98.81 100 ASP A CA 1
ATOM 780 C C . ASP A 1 100 ? 22.047 1.065 -1.419 1 98.81 100 ASP A C 1
ATOM 782 O O . ASP A 1 100 ? 22.203 1.208 -2.633 1 98.81 100 ASP A O 1
ATOM 786 N N . LYS A 1 101 ? 22.188 -0.082 -0.867 1 98.88 101 LYS A N 1
ATOM 787 C CA . LYS A 1 101 ? 22.5 -1.285 -1.632 1 98.88 101 LYS A CA 1
ATOM 788 C C . LYS A 1 101 ? 21.391 -1.614 -2.621 1 98.88 101 LYS A C 1
ATOM 790 O O . LYS A 1 101 ? 21.656 -2.072 -3.734 1 98.88 101 LYS A O 1
ATOM 795 N N . ALA A 1 102 ? 20.188 -1.41 -2.184 1 98.94 102 ALA A N 1
ATOM 796 C CA . ALA A 1 102 ? 19.031 -1.741 -3.014 1 98.94 102 ALA A CA 1
ATOM 797 C C . ALA A 1 102 ? 19 -0.878 -4.273 1 98.94 102 ALA A C 1
ATOM 799 O O . ALA A 1 102 ? 18.484 -1.301 -5.305 1 98.94 102 ALA A O 1
ATOM 800 N N . LEU A 1 103 ? 19.531 0.308 -4.164 1 98.88 103 LEU A N 1
ATOM 801 C CA . LEU A 1 103 ? 19.531 1.215 -5.309 1 98.88 103 LEU A CA 1
ATOM 802 C C . LEU A 1 103 ? 20.359 0.635 -6.457 1 98.88 103 LEU A C 1
ATOM 804 O O . LEU A 1 103 ? 20.109 0.97 -7.621 1 98.88 103 LEU A O 1
ATOM 808 N N . ASP A 1 104 ? 21.25 -0.259 -6.133 1 98.69 104 ASP A N 1
ATOM 809 C CA . ASP A 1 104 ? 22.078 -0.895 -7.145 1 98.69 104 ASP A CA 1
ATOM 810 C C . ASP A 1 104 ? 21.281 -1.888 -7.98 1 98.69 104 ASP A C 1
ATOM 812 O O . ASP A 1 104 ? 21.734 -2.352 -9.023 1 98.69 104 ASP A O 1
ATOM 816 N N . PHE A 1 105 ? 20.094 -2.186 -7.594 1 98.75 105 PHE A N 1
ATOM 817 C CA . PHE A 1 105 ? 19.266 -3.143 -8.305 1 98.75 105 PHE A CA 1
ATOM 818 C C . PHE A 1 105 ? 18.422 -2.441 -9.367 1 98.75 105 PHE A C 1
ATOM 820 O O . PHE A 1 105 ? 17.625 -3.076 -10.055 1 98.75 105 PHE A O 1
ATOM 827 N N . ASN A 1 106 ? 18.594 -1.164 -9.492 1 98.88 106 ASN A N 1
ATOM 828 C CA . ASN A 1 106 ? 17.922 -0.47 -10.586 1 98.88 106 ASN A CA 1
ATOM 829 C C . ASN A 1 106 ? 18.266 -1.098 -11.938 1 98.88 106 ASN A C 1
ATOM 831 O O . ASN A 1 106 ? 19.438 -1.343 -12.234 1 98.88 106 ASN A O 1
ATOM 835 N N . GLY A 1 107 ? 17.203 -1.436 -12.664 1 98.69 107 GLY A N 1
ATOM 836 C CA . GLY A 1 107 ? 17.406 -1.997 -13.992 1 98.69 107 GLY A CA 1
ATOM 837 C C . GLY A 1 107 ? 17.484 -3.512 -13.992 1 98.69 107 GLY A C 1
ATOM 838 O O . GLY A 1 107 ? 17.719 -4.125 -15.039 1 98.69 107 GLY A O 1
ATOM 839 N N . THR A 1 108 ? 17.25 -4.18 -12.883 1 98.56 108 THR A N 1
ATOM 840 C CA . THR A 1 108 ? 17.266 -5.637 -12.828 1 98.56 108 THR A CA 1
ATOM 841 C C . THR A 1 108 ? 15.93 -6.207 -13.266 1 98.56 108 THR A C 1
ATOM 843 O O . THR A 1 108 ? 14.938 -5.48 -13.359 1 98.56 108 THR A O 1
ATOM 846 N N . ASN A 1 109 ? 15.914 -7.457 -13.508 1 98.31 109 ASN A N 1
ATOM 847 C CA . ASN A 1 109 ? 14.703 -8.141 -13.945 1 98.31 109 ASN A CA 1
ATOM 848 C C . ASN A 1 109 ? 13.914 -8.695 -12.766 1 98.31 109 ASN A C 1
ATOM 850 O O . ASN A 1 109 ? 14.484 -9.312 -11.867 1 98.31 109 ASN A O 1
ATOM 854 N N . LEU A 1 110 ? 12.68 -8.477 -12.789 1 97.69 110 LEU A N 1
ATOM 855 C CA . LEU A 1 110 ? 11.703 -9.117 -11.922 1 97.69 110 LEU A CA 1
ATOM 856 C C . LEU A 1 110 ? 10.539 -9.688 -12.734 1 97.69 110 LEU A C 1
ATOM 858 O O . LEU A 1 110 ? 9.75 -8.93 -13.305 1 97.69 110 LEU A O 1
ATOM 862 N N . ARG A 1 111 ? 10.531 -10.969 -12.734 1 95.44 111 ARG A N 1
ATOM 863 C CA . ARG A 1 111 ? 9.664 -11.656 -13.688 1 95.44 111 ARG A CA 1
ATOM 864 C C . ARG A 1 111 ? 9.906 -11.156 -15.109 1 95.44 111 ARG A C 1
ATOM 866 O O . ARG A 1 111 ? 11.031 -11.219 -15.617 1 95.44 111 ARG A O 1
ATOM 873 N N . GLN A 1 112 ? 8.906 -10.711 -15.812 1 94.88 112 GLN A N 1
ATOM 874 C CA . GLN A 1 112 ? 9.07 -10.359 -17.219 1 94.88 112 GLN A CA 1
ATOM 875 C C . GLN A 1 112 ? 9.344 -8.867 -17.391 1 94.88 112 GLN A C 1
ATOM 877 O O . GLN A 1 112 ? 9.328 -8.344 -18.5 1 94.88 112 GLN A O 1
ATOM 882 N N . HIS A 1 113 ? 9.688 -8.188 -16.297 1 96.5 113 HIS A N 1
ATOM 883 C CA . HIS A 1 113 ? 9.836 -6.738 -16.391 1 96.5 113 HIS A CA 1
ATOM 884 C C . HIS A 1 113 ? 11.18 -6.285 -15.82 1 96.5 113 HIS A C 1
ATOM 886 O O . HIS A 1 113 ? 11.703 -6.902 -14.883 1 96.5 113 HIS A O 1
ATOM 892 N N . VAL A 1 114 ? 11.688 -5.18 -16.453 1 98.06 114 VAL A N 1
ATOM 893 C CA . VAL A 1 114 ? 12.82 -4.457 -15.867 1 98.06 114 VAL A CA 1
ATOM 894 C C . VAL A 1 114 ? 12.305 -3.408 -14.883 1 98.06 114 VAL A C 1
ATOM 896 O O . VAL A 1 114 ? 11.555 -2.502 -15.266 1 98.06 114 VAL A O 1
ATOM 899 N N . ILE A 1 115 ? 12.789 -3.551 -13.68 1 98.19 115 ILE A N 1
ATOM 900 C CA . ILE A 1 115 ? 12.211 -2.686 -12.656 1 98.19 115 ILE A CA 1
ATOM 901 C C . ILE A 1 115 ? 13.086 -1.445 -12.477 1 98.19 115 ILE A C 1
ATOM 903 O O . ILE A 1 115 ? 14.297 -1.496 -12.695 1 98.19 115 ILE A O 1
ATOM 907 N N . SER A 1 116 ? 12.438 -0.357 -12.07 1 98.75 116 SER A N 1
ATOM 908 C CA . SER A 1 116 ? 13.125 0.846 -11.617 1 98.75 116 SER A CA 1
ATOM 909 C C . SER A 1 116 ? 13.211 0.888 -10.094 1 98.75 116 SER A C 1
ATOM 911 O O . SER A 1 116 ? 12.25 0.538 -9.398 1 98.75 116 SER A O 1
ATOM 913 N N . VAL A 1 117 ? 14.352 1.221 -9.578 1 98.88 117 VAL A N 1
ATOM 914 C CA . VAL A 1 117 ? 14.562 1.338 -8.141 1 98.88 117 VAL A CA 1
ATOM 915 C C . VAL A 1 117 ? 15.117 2.721 -7.809 1 98.88 117 VAL A C 1
ATOM 917 O O . VAL A 1 117 ? 16.172 3.109 -8.312 1 98.88 117 VAL A O 1
ATOM 920 N N . GLU A 1 118 ? 14.336 3.459 -6.996 1 98.88 118 GLU A N 1
ATOM 921 C CA . GLU A 1 118 ? 14.711 4.82 -6.621 1 98.88 118 GLU A CA 1
ATOM 922 C C . GLU A 1 118 ? 14.516 5.055 -5.129 1 98.88 118 GLU A C 1
ATOM 924 O O . GLU A 1 118 ? 13.766 4.324 -4.473 1 98.88 118 GLU A O 1
ATOM 929 N N . ARG A 1 119 ? 15.242 6.082 -4.637 1 98.56 119 ARG A N 1
ATOM 930 C CA . ARG A 1 119 ? 14.953 6.492 -3.268 1 98.56 119 ARG A CA 1
ATOM 931 C C . ARG A 1 119 ? 13.5 6.934 -3.125 1 98.56 119 ARG A C 1
ATOM 933 O O . ARG A 1 119 ? 12.969 7.617 -4 1 98.56 119 ARG A O 1
ATOM 940 N N . LYS A 1 120 ? 12.961 6.527 -2.041 1 98.25 120 LYS A N 1
ATOM 941 C CA . LYS A 1 120 ? 11.625 7.043 -1.769 1 98.25 120 LYS A CA 1
ATOM 942 C C . LYS A 1 120 ? 11.648 8.547 -1.515 1 98.25 120 LYS A C 1
ATOM 944 O O . LYS A 1 120 ? 12.5 9.039 -0.771 1 98.25 120 LYS A O 1
ATOM 949 N N . ARG A 1 121 ? 10.703 9.195 -2.07 1 94.25 121 ARG A N 1
ATOM 950 C CA . ARG A 1 121 ? 10.547 10.625 -1.815 1 94.25 121 ARG A CA 1
ATOM 951 C C . ARG A 1 121 ? 9.695 10.867 -0.575 1 94.25 121 ARG A C 1
ATOM 953 O O . ARG A 1 121 ? 8.734 10.141 -0.319 1 94.25 121 ARG A O 1
ATOM 960 N N . THR A 1 122 ? 10.047 11.906 0.192 1 90.56 122 THR A N 1
ATOM 961 C CA . THR A 1 122 ? 9.281 12.242 1.388 1 90.56 122 THR A CA 1
ATOM 962 C C . THR A 1 122 ? 8.398 13.461 1.138 1 90.56 122 THR A C 1
ATOM 964 O O . THR A 1 122 ? 8.82 14.414 0.478 1 90.56 122 THR A O 1
ATOM 967 N N . ASN A 1 123 ? 7.168 13.344 1.68 1 81.44 123 ASN A N 1
ATOM 968 C CA . ASN A 1 123 ? 6.27 14.484 1.579 1 81.44 123 ASN A CA 1
ATOM 969 C C . ASN A 1 123 ? 6.605 15.555 2.613 1 81.44 123 ASN A C 1
ATOM 971 O O . ASN A 1 123 ? 6.863 15.242 3.777 1 81.44 123 ASN A O 1
ATOM 975 N N . ILE A 1 124 ? 6.777 16.828 2.205 1 77.25 124 ILE A N 1
ATOM 976 C CA . ILE A 1 124 ? 7.039 17.938 3.113 1 77.25 124 ILE A CA 1
ATOM 977 C C . ILE A 1 124 ? 5.738 18.688 3.398 1 77.25 124 ILE A C 1
ATOM 979 O O . ILE A 1 124 ? 5.098 19.203 2.48 1 77.25 124 ILE A O 1
ATOM 983 N N . PRO A 1 125 ? 5.367 18.562 4.656 1 70.69 125 PRO A N 1
ATOM 984 C CA . PRO A 1 125 ? 4.121 19.25 4.988 1 70.69 125 PRO A CA 1
ATOM 985 C C . PRO A 1 125 ? 4.145 20.734 4.605 1 70.69 125 PRO A C 1
ATOM 987 O O . PRO A 1 125 ? 5.203 21.375 4.648 1 70.69 125 PRO A O 1
ATOM 990 N N . ASN A 1 126 ? 3.246 21.141 3.83 1 63.41 126 ASN A N 1
ATOM 991 C CA . ASN A 1 126 ? 3.16 22.562 3.488 1 63.41 126 ASN A CA 1
ATOM 992 C C . ASN A 1 126 ? 2.967 23.422 4.727 1 63.41 126 ASN A C 1
ATOM 994 O O . ASN A 1 126 ? 1.979 23.266 5.449 1 63.41 126 ASN A O 1
ATOM 998 N N . TYR A 1 127 ? 3.955 23.672 5.402 1 57.59 127 TYR A N 1
ATOM 999 C CA . TYR A 1 127 ? 3.752 24.641 6.48 1 57.59 127 TYR A CA 1
ATOM 1000 C C . TYR A 1 127 ? 3.562 26.047 5.93 1 57.59 127 TYR A C 1
ATOM 1002 O O . TYR A 1 127 ? 4.398 26.531 5.164 1 57.59 127 TYR A O 1
ATOM 1010 N N . LYS A 1 128 ? 2.35 26.359 5.598 1 53.56 128 LYS A N 1
ATOM 1011 C CA . LYS A 1 128 ? 2.156 27.781 5.281 1 53.56 128 LYS A CA 1
ATOM 1012 C C . LYS A 1 128 ? 2.955 28.672 6.227 1 53.56 128 LYS A C 1
ATOM 1014 O O . LYS A 1 128 ? 2.789 28.594 7.449 1 53.56 128 LYS A O 1
ATOM 1019 N N . GLN A 1 129 ? 4.062 29 5.809 1 51.34 129 GLN A N 1
ATOM 1020 C CA . GLN A 1 129 ? 4.711 30.078 6.531 1 51.34 129 GLN A CA 1
ATOM 1021 C C . GLN A 1 129 ? 3.758 31.25 6.734 1 51.34 129 GLN A C 1
ATOM 1023 O O . GLN A 1 129 ? 3.332 31.891 5.766 1 51.34 129 GLN A O 1
ATOM 1028 N N . ASN A 1 130 ? 2.816 31.172 7.57 1 46.81 130 ASN A N 1
ATOM 1029 C CA . ASN A 1 130 ? 2.158 32.438 7.922 1 46.81 130 ASN A CA 1
ATOM 1030 C C . ASN A 1 130 ? 3.17 33.562 8.141 1 46.81 130 ASN A C 1
ATOM 1032 O O . ASN A 1 130 ? 3.928 33.531 9.109 1 46.81 130 ASN A O 1
ATOM 1036 N N . THR A 1 131 ? 3.896 33.906 7.141 1 45.34 131 THR A N 1
ATOM 1037 C CA . THR A 1 131 ? 4.668 35.156 7.289 1 45.34 131 THR A CA 1
ATOM 1038 C C . THR A 1 131 ? 3.777 36.281 7.762 1 45.34 131 THR A C 1
ATOM 1040 O O . THR A 1 131 ? 2.85 36.688 7.059 1 45.34 131 THR A O 1
ATOM 1043 N N . SER A 1 132 ? 3.449 36.344 9.047 1 47.5 132 SER A N 1
ATOM 1044 C CA . SER A 1 132 ? 2.934 37.594 9.594 1 47.5 132 SER A CA 1
ATOM 1045 C C . SER A 1 132 ? 3.76 38.781 9.125 1 47.5 132 SER A C 1
ATOM 1047 O O . SER A 1 132 ? 4.922 38.938 9.5 1 47.5 132 SER A O 1
ATOM 1049 N N . ASN A 1 133 ? 3.707 39.156 7.922 1 45.22 133 ASN A N 1
ATOM 1050 C CA . ASN A 1 133 ? 4.227 40.438 7.516 1 45.22 133 ASN A CA 1
ATOM 1051 C C . ASN A 1 133 ? 3.732 41.562 8.43 1 45.22 133 ASN A C 1
ATOM 1053 O O . ASN A 1 133 ? 2.557 41.938 8.391 1 45.22 133 ASN A O 1
ATOM 1057 N N . ASN A 1 134 ? 4.117 41.594 9.711 1 44.09 134 ASN A N 1
ATOM 1058 C CA . ASN A 1 134 ? 3.928 42.812 10.492 1 44.09 134 ASN A CA 1
ATOM 1059 C C . ASN A 1 134 ? 4.57 44 9.812 1 44.09 134 ASN A C 1
ATOM 1061 O O . ASN A 1 134 ? 5.797 44.094 9.742 1 44.09 134 ASN A O 1
ATOM 1065 N N . THR A 1 135 ? 4.094 44.469 8.695 1 46.78 135 THR A N 1
ATOM 1066 C CA . THR A 1 135 ? 4.469 45.75 8.125 1 46.78 135 THR A CA 1
ATOM 1067 C C . THR A 1 135 ? 4.336 46.875 9.172 1 46.78 135 THR A C 1
ATOM 1069 O O . THR A 1 135 ? 3.232 47.156 9.648 1 46.78 135 THR A O 1
ATOM 1072 N N . ASP A 1 136 ? 5.273 47.031 10.102 1 49.62 136 ASP A N 1
ATOM 1073 C CA . ASP A 1 136 ? 5.434 48.219 10.945 1 49.62 136 ASP A CA 1
ATOM 1074 C C . ASP A 1 136 ? 5.449 49.5 10.109 1 49.62 136 ASP A C 1
ATOM 1076 O O . ASP A 1 136 ? 6.309 49.656 9.242 1 49.62 136 ASP A O 1
ATOM 1080 N N . SER A 1 137 ? 4.297 50.031 9.75 1 51.88 137 SER A N 1
ATOM 1081 C CA . SER A 1 137 ? 4.133 51.344 9.18 1 51.88 137 SER A CA 1
ATOM 1082 C C . SER A 1 137 ? 4.828 52.406 10.031 1 51.88 137 SER A C 1
ATOM 1084 O O . SER A 1 137 ? 4.477 52.594 11.195 1 51.88 137 SER A O 1
ATOM 1086 N N . GLY A 1 138 ? 6.156 52.688 9.984 1 47.38 138 GLY A N 1
ATOM 1087 C CA . GLY A 1 138 ? 6.891 53.812 10.539 1 47.38 138 GLY A CA 1
ATOM 1088 C C . GLY A 1 138 ? 6.355 55.156 10.094 1 47.38 138 GLY A C 1
ATOM 1089 O O . GLY A 1 138 ? 6.254 55.438 8.898 1 47.38 138 GLY A O 1
ATOM 1090 N N . THR A 1 139 ? 5.32 55.812 10.781 1 50.44 139 THR A N 1
ATOM 1091 C CA . THR A 1 139 ? 4.836 57.188 10.648 1 50.44 139 THR A CA 1
ATOM 1092 C C . THR A 1 139 ? 5.973 58.188 10.844 1 50.44 139 THR A C 1
ATOM 1094 O O . THR A 1 139 ? 6.633 58.188 11.891 1 50.44 139 THR A O 1
ATOM 1097 N N . GLU A 1 140 ? 6.68 58.562 9.789 1 50.97 140 GLU A N 1
ATOM 1098 C CA . GLU A 1 140 ? 7.621 59.688 9.773 1 50.97 140 GLU A CA 1
ATOM 1099 C C . GLU A 1 140 ? 6.953 60.969 10.234 1 50.97 140 GLU A C 1
ATOM 1101 O O . GLU A 1 140 ? 5.984 61.438 9.625 1 50.97 140 GLU A O 1
ATOM 1106 N N . ASN A 1 141 ? 6.844 61.188 11.555 1 49.44 141 ASN A N 1
ATOM 1107 C CA . ASN A 1 141 ? 6.488 62.5 12.102 1 49.44 141 ASN A CA 1
ATOM 1108 C C . ASN A 1 141 ? 7.422 63.594 11.586 1 49.44 141 ASN A C 1
ATOM 1110 O O . ASN A 1 141 ? 8.625 63.562 11.859 1 49.44 141 ASN A O 1
ATOM 1114 N N . LYS A 1 142 ? 7.141 64.25 10.43 1 52.19 142 LYS A N 1
ATOM 1115 C CA . LYS A 1 142 ? 7.785 65.438 9.938 1 52.19 142 LYS A CA 1
ATOM 1116 C C . LYS A 1 142 ? 7.684 66.562 10.961 1 52.19 142 LYS A C 1
ATOM 1118 O O . LYS A 1 142 ? 6.586 67.062 11.281 1 52.19 142 LYS A O 1
ATOM 1123 N N . ASN A 1 143 ? 8.602 66.625 11.891 1 47.25 143 ASN A N 1
ATOM 1124 C CA . ASN A 1 143 ? 8.836 67.812 12.727 1 47.25 143 ASN A CA 1
ATOM 1125 C C . ASN A 1 143 ? 9.156 69 11.883 1 47.25 143 ASN A C 1
ATOM 1127 O O . ASN A 1 143 ? 10.156 69.062 11.164 1 47.25 143 ASN A O 1
ATOM 1131 N N . THR A 1 144 ? 8.148 69.562 11.047 1 37.97 144 THR A N 1
ATOM 1132 C CA . THR A 1 144 ? 8.391 70.938 10.812 1 37.97 144 THR A CA 1
ATOM 1133 C C . THR A 1 144 ? 8.188 71.75 12.094 1 37.97 144 THR A C 1
ATOM 1135 O O . THR A 1 144 ? 7.312 71.438 12.898 1 37.97 144 THR A O 1
ATOM 1138 N N . MET B 1 1 ? -19.641 50.75 -56.688 1 30.5 1 MET B N 1
ATOM 1139 C CA . MET B 1 1 ? -18.531 51.219 -55.875 1 30.5 1 MET B CA 1
ATOM 1140 C C . MET B 1 1 ? -17.891 50.062 -55.125 1 30.5 1 MET B C 1
ATOM 1142 O O . MET B 1 1 ? -18.562 49.375 -54.375 1 30.5 1 MET B O 1
ATOM 1146 N N . ALA B 1 2 ? -16.812 49.469 -55.719 1 38.06 2 ALA B N 1
ATOM 1147 C CA . ALA B 1 2 ? -16.016 48.281 -55.406 1 38.06 2 ALA B CA 1
ATOM 1148 C C . ALA B 1 2 ? -15.297 48.438 -54.062 1 38.06 2 ALA B C 1
ATOM 1150 O O . ALA B 1 2 ? -14.617 49.438 -53.844 1 38.06 2 ALA B O 1
ATOM 1151 N N . ILE B 1 3 ? -16.047 48 -53 1 42.09 3 ILE B N 1
ATOM 1152 C CA . ILE B 1 3 ? -15.5 48 -51.656 1 42.09 3 ILE B CA 1
ATOM 1153 C C . ILE B 1 3 ? -14.07 47.469 -51.688 1 42.09 3 ILE B C 1
ATOM 1155 O O . ILE B 1 3 ? -13.812 46.375 -52.219 1 42.09 3 ILE B O 1
ATOM 1159 N N . SER B 1 4 ? -13.094 48.344 -51.719 1 47.56 4 SER B N 1
ATOM 1160 C CA . SER B 1 4 ? -11.664 48.156 -51.906 1 47.56 4 SER B CA 1
ATOM 1161 C C . SER B 1 4 ? -11.062 47.219 -50.844 1 47.56 4 SER B C 1
ATOM 1163 O O . SER B 1 4 ? -11.562 47.156 -49.75 1 47.56 4 SER B O 1
ATOM 1165 N N . PRO B 1 5 ? -10.211 46.312 -51.188 1 50.47 5 PRO B N 1
ATOM 1166 C CA . PRO B 1 5 ? -9.516 45.25 -50.438 1 50.47 5 PRO B CA 1
ATOM 1167 C C . PRO B 1 5 ? -8.883 45.75 -49.156 1 50.47 5 PRO B C 1
ATOM 1169 O O . PRO B 1 5 ? -8.5 44.969 -48.281 1 50.47 5 PRO B O 1
ATOM 1172 N N . GLN B 1 6 ? -8.68 47.125 -49.094 1 44.69 6 GLN B N 1
ATOM 1173 C CA . GLN B 1 6 ? -7.898 47.656 -47.969 1 44.69 6 GLN B CA 1
ATOM 1174 C C . GLN B 1 6 ? -8.68 47.531 -46.656 1 44.69 6 GLN B C 1
ATOM 1176 O O . GLN B 1 6 ? -8.094 47.438 -45.562 1 44.69 6 GLN B O 1
ATOM 1181 N N . LYS B 1 7 ? -10 47.812 -46.719 1 47.78 7 LYS B N 1
ATOM 1182 C CA . LYS B 1 7 ? -10.742 47.875 -45.469 1 47.78 7 LYS B CA 1
ATOM 1183 C C . LYS B 1 7 ? -10.82 46.5 -44.812 1 47.78 7 LYS B C 1
ATOM 1185 O O . LYS B 1 7 ? -11.242 46.406 -43.656 1 47.78 7 LYS B O 1
ATOM 1190 N N . ILE B 1 8 ? -10.695 45.438 -45.688 1 44.22 8 ILE B N 1
ATOM 1191 C CA . ILE B 1 8 ? -10.797 44.125 -45.062 1 44.22 8 ILE B CA 1
ATOM 1192 C C . ILE B 1 8 ? -9.562 43.844 -44.219 1 44.22 8 ILE B C 1
ATOM 1194 O O . ILE B 1 8 ? -9.633 43.156 -43.219 1 44.22 8 ILE B O 1
ATOM 1198 N N . SER B 1 9 ? -8.406 44.469 -44.594 1 42.38 9 SER B N 1
ATOM 1199 C CA . SER B 1 9 ? -7.172 44.219 -43.844 1 42.38 9 SER B CA 1
ATOM 1200 C C . SER B 1 9 ? -7.23 44.812 -42.438 1 42.38 9 SER B C 1
ATOM 1202 O O . SER B 1 9 ? -6.676 44.219 -41.5 1 42.38 9 SER B O 1
ATOM 1204 N N . GLU B 1 10 ? -7.875 46.031 -42.344 1 42.44 10 GLU B N 1
ATOM 1205 C CA . GLU B 1 10 ? -7.863 46.656 -41.031 1 42.44 10 GLU B CA 1
ATOM 1206 C C . GLU B 1 10 ? -8.68 45.875 -40.031 1 42.44 10 GLU B C 1
ATOM 1208 O O . GLU B 1 10 ? -8.383 45.906 -38.812 1 42.44 10 GLU B O 1
ATOM 1213 N N . ILE B 1 11 ? -9.758 45.25 -40.5 1 42.97 11 ILE B N 1
ATOM 1214 C CA . ILE B 1 11 ? -10.602 44.562 -39.531 1 42.97 11 ILE B CA 1
ATOM 1215 C C . ILE B 1 11 ? -9.852 43.344 -39 1 42.97 11 ILE B C 1
ATOM 1217 O O . ILE B 1 11 ? -9.945 43.031 -37.781 1 42.97 11 ILE B O 1
ATOM 1221 N N . PHE B 1 12 ? -8.969 42.719 -39.844 1 41.12 12 PHE B N 1
ATOM 1222 C CA . PHE B 1 12 ? -8.305 41.531 -39.312 1 41.12 12 PHE B CA 1
ATOM 1223 C C . PHE B 1 12 ? -7.242 41.906 -38.281 1 41.12 12 PHE B C 1
ATOM 1225 O O . PHE B 1 12 ? -6.688 41.031 -37.594 1 41.12 12 PHE B O 1
ATOM 1232 N N . GLU B 1 13 ? -6.664 43.219 -38.375 1 37.16 13 GLU B N 1
ATOM 1233 C CA . GLU B 1 13 ? -5.602 43.469 -37.406 1 37.16 13 GLU B CA 1
ATOM 1234 C C . GLU B 1 13 ? -6.125 43.375 -36 1 37.16 13 GLU B C 1
ATOM 1236 O O . GLU B 1 13 ? -5.418 42.906 -35.094 1 37.16 13 GLU B O 1
ATOM 1241 N N . ASN B 1 14 ? -7.25 44.125 -35.781 1 39.31 14 ASN B N 1
ATOM 1242 C CA . ASN B 1 14 ? -7.523 44.312 -34.375 1 39.31 14 ASN B CA 1
ATOM 1243 C C . ASN B 1 14 ? -7.941 42.969 -33.719 1 39.31 14 ASN B C 1
ATOM 1245 O O . ASN B 1 14 ? -8.43 42.969 -32.594 1 39.31 14 ASN B O 1
ATOM 1249 N N . LEU B 1 15 ? -8.367 42 -34.531 1 36.22 15 LEU B N 1
ATOM 1250 C CA . LEU B 1 15 ? -8.727 40.812 -33.75 1 36.22 15 LEU B CA 1
ATOM 1251 C C . LEU B 1 15 ? -7.5 40.25 -33.031 1 36.22 15 LEU B C 1
ATOM 1253 O O . LEU B 1 15 ? -7.391 39.031 -32.875 1 36.22 15 LEU B O 1
ATOM 1257 N N . ASN B 1 16 ? -6.438 41.031 -33.031 1 33.34 16 ASN B N 1
ATOM 1258 C CA . ASN B 1 16 ? -5.387 40.531 -32.156 1 33.34 16 ASN B CA 1
ATOM 1259 C C . ASN B 1 16 ? -5.941 40.094 -30.812 1 33.34 16 ASN B C 1
ATOM 1261 O O . ASN B 1 16 ? -6.312 40.938 -30 1 33.34 16 ASN B O 1
ATOM 1265 N N . VAL B 1 17 ? -6.848 39.062 -30.875 1 33.03 17 VAL B N 1
ATOM 1266 C CA . VAL B 1 17 ? -7.352 38.281 -29.75 1 33.03 17 VAL B CA 1
ATOM 1267 C C . VAL B 1 17 ? -6.25 38.094 -28.703 1 33.03 17 VAL B C 1
ATOM 1269 O O . VAL B 1 17 ? -5.105 37.812 -29.062 1 33.03 17 VAL B O 1
ATOM 1272 N N . SER B 1 18 ? -6.352 38.969 -27.641 1 35.44 18 SER B N 1
ATOM 1273 C CA . SER B 1 18 ? -5.77 38.75 -26.328 1 35.44 18 SER B CA 1
ATOM 1274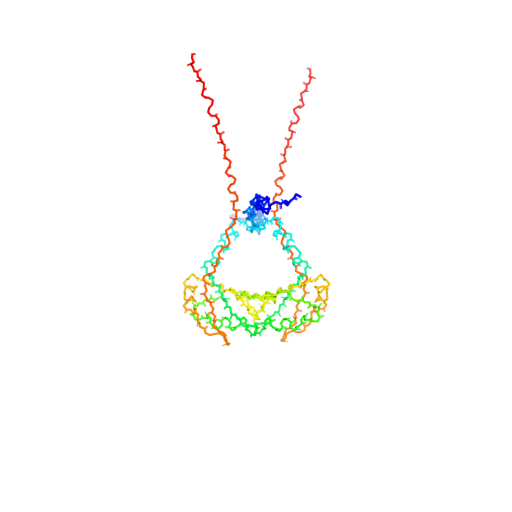 C C . SER B 1 18 ? -5.691 37.25 -25.984 1 35.44 18 SER B C 1
ATOM 1276 O O . SER B 1 18 ? -6.688 36.656 -25.609 1 35.44 18 SER B O 1
ATOM 1278 N N . SER B 1 19 ? -5.305 36.438 -26.969 1 34 19 SER B N 1
ATOM 1279 C CA . SER B 1 19 ? -5.082 35.031 -26.734 1 34 19 SER B CA 1
ATOM 1280 C C . SER B 1 19 ? -4.316 34.781 -25.438 1 34 19 SER B C 1
ATOM 1282 O O . SER B 1 19 ? -4.352 33.688 -24.891 1 34 19 SER B O 1
ATOM 1284 N N . ASN B 1 20 ? -3.336 35.594 -25.266 1 31.56 20 ASN B N 1
ATOM 1285 C CA . ASN B 1 20 ? -2.34 34.906 -24.453 1 31.56 20 ASN B CA 1
ATOM 1286 C C . ASN B 1 20 ? -2.822 34.688 -23.031 1 31.56 20 ASN B C 1
ATOM 1288 O O . ASN B 1 20 ? -2.023 34.406 -22.125 1 31.56 20 ASN B O 1
ATOM 1292 N N . ASN B 1 21 ? -3.838 35.469 -22.609 1 32.06 21 ASN B N 1
ATOM 1293 C CA . ASN B 1 21 ? -3.938 35.188 -21.188 1 32.06 21 ASN B CA 1
ATOM 1294 C C . ASN B 1 21 ? -4.156 33.688 -20.922 1 32.06 21 ASN B C 1
ATOM 1296 O O . ASN B 1 21 ? -5.277 33.188 -21.047 1 32.06 21 ASN B O 1
ATOM 1300 N N . VAL B 1 22 ? -3.436 32.812 -21.547 1 35.69 22 VAL B N 1
ATOM 1301 C CA . VAL B 1 22 ? -3.396 31.453 -21.016 1 35.69 22 VAL B CA 1
ATOM 1302 C C . VAL B 1 22 ? -3.615 31.5 -19.5 1 35.69 22 VAL B C 1
ATOM 1304 O O . VAL B 1 22 ? -2.836 32.125 -18.766 1 35.69 22 VAL B O 1
ATOM 1307 N N . THR B 1 23 ? -4.805 31.781 -19.078 1 35.5 23 THR B N 1
ATOM 1308 C CA . THR B 1 23 ? -5.109 31.375 -17.719 1 35.5 23 THR B CA 1
ATOM 1309 C C . THR B 1 23 ? -4.195 30.234 -17.266 1 35.5 23 THR B C 1
ATOM 1311 O O . THR B 1 23 ? -4.105 29.219 -17.938 1 35.5 23 THR B O 1
ATOM 1314 N N . THR B 1 24 ? -2.977 30.438 -16.953 1 37.25 24 THR B N 1
ATOM 1315 C CA . THR B 1 24 ? -2.287 29.469 -16.094 1 37.25 24 THR B CA 1
ATOM 1316 C C . THR B 1 24 ? -3.287 28.531 -15.414 1 37.25 24 THR B C 1
ATOM 1318 O O . THR B 1 24 ? -4.102 28.984 -14.602 1 37.25 24 THR B O 1
ATOM 1321 N N . GLN B 1 25 ? -4.141 27.859 -16.109 1 38.41 25 GLN B N 1
ATOM 1322 C CA . GLN B 1 25 ? -4.727 26.703 -15.445 1 38.41 25 GLN B CA 1
ATOM 1323 C C . GLN B 1 25 ? -3.908 26.297 -14.219 1 38.41 25 GLN B C 1
ATOM 1325 O O . GLN B 1 25 ? -2.766 25.844 -14.352 1 38.41 25 GLN B O 1
ATOM 1330 N N . SER B 1 26 ? -3.727 27.109 -13.258 1 40.75 26 SER B N 1
ATOM 1331 C CA . SER B 1 26 ? -3.223 26.781 -11.922 1 40.75 26 SER B CA 1
ATOM 1332 C C . SER B 1 26 ? -3.361 25.297 -11.617 1 40.75 26 SER B C 1
ATOM 1334 O O . SER B 1 26 ? -4.469 24.766 -11.617 1 40.75 26 SER B O 1
ATOM 1336 N N . ASN B 1 27 ? -2.709 24.344 -12.258 1 46.09 27 ASN B N 1
ATOM 1337 C CA . ASN B 1 27 ? -2.596 23.062 -11.555 1 46.09 27 ASN B CA 1
ATOM 1338 C C . ASN B 1 27 ? -2.939 23.219 -10.078 1 46.09 27 ASN B C 1
ATOM 1340 O O . ASN B 1 27 ? -2.086 23.594 -9.266 1 46.09 27 ASN B O 1
ATOM 1344 N N . SER B 1 28 ? -3.996 23.922 -9.852 1 56.38 28 SER B N 1
ATOM 1345 C CA . SER B 1 28 ? -4.492 24.188 -8.508 1 56.38 28 SER B CA 1
ATOM 1346 C C . SER B 1 28 ? -4.223 23.016 -7.578 1 56.38 28 SER B C 1
ATOM 1348 O O . SER B 1 28 ? -4.75 21.922 -7.781 1 56.38 28 SER B O 1
ATOM 1350 N N . ARG B 1 29 ? -2.996 22.828 -7.168 1 73.19 29 ARG B N 1
ATOM 1351 C CA . ARG B 1 29 ? -2.738 21.953 -6.023 1 73.19 29 ARG B CA 1
ATOM 1352 C C . ARG B 1 29 ? -3.93 21.938 -5.07 1 73.19 29 ARG B C 1
ATOM 1354 O O . ARG B 1 29 ? -4.465 22.984 -4.719 1 73.19 29 ARG B O 1
ATOM 1361 N N . LEU B 1 30 ? -4.715 20.828 -5.184 1 82.75 30 LEU B N 1
ATOM 1362 C CA . LEU B 1 30 ? -5.828 20.641 -4.258 1 82.75 30 LEU B CA 1
ATOM 1363 C C . LEU B 1 30 ? -5.453 21.109 -2.857 1 82.75 30 LEU B C 1
ATOM 1365 O O . LEU B 1 30 ? -4.355 20.828 -2.373 1 82.75 30 LEU B O 1
ATOM 1369 N N . THR B 1 31 ? -6.332 22.016 -2.443 1 84.81 31 THR B N 1
ATOM 1370 C CA . THR B 1 31 ? -6.145 22.422 -1.056 1 84.81 31 THR B CA 1
ATOM 1371 C C . THR B 1 31 ? -6.156 21.203 -0.13 1 84.81 31 THR B C 1
ATOM 1373 O O . THR B 1 31 ? -6.559 20.125 -0.535 1 84.81 31 THR B O 1
ATOM 1376 N N . ARG B 1 32 ? -5.707 21.438 1.024 1 83.69 32 ARG B N 1
ATOM 1377 C CA . ARG B 1 32 ? -5.719 20.375 2.031 1 83.69 32 ARG B CA 1
ATOM 1378 C C . ARG B 1 32 ? -7.137 19.875 2.273 1 83.69 32 ARG B C 1
ATOM 1380 O O . ARG B 1 32 ? -7.355 18.656 2.414 1 83.69 32 ARG B O 1
ATOM 1387 N N . GLU B 1 33 ? -8.086 20.828 2.355 1 87.5 33 GLU B N 1
ATOM 1388 C CA . GLU B 1 33 ? -9.484 20.469 2.588 1 87.5 33 GLU B CA 1
ATOM 1389 C C . GLU B 1 33 ? -10.039 19.641 1.438 1 87.5 33 GLU B C 1
ATOM 1391 O O . GLU B 1 33 ? -10.789 18.688 1.664 1 87.5 33 GLU B O 1
ATOM 1396 N N . GLN B 1 34 ? -9.734 20.016 0.206 1 91.94 34 GLN B N 1
ATOM 1397 C CA . GLN B 1 34 ? -10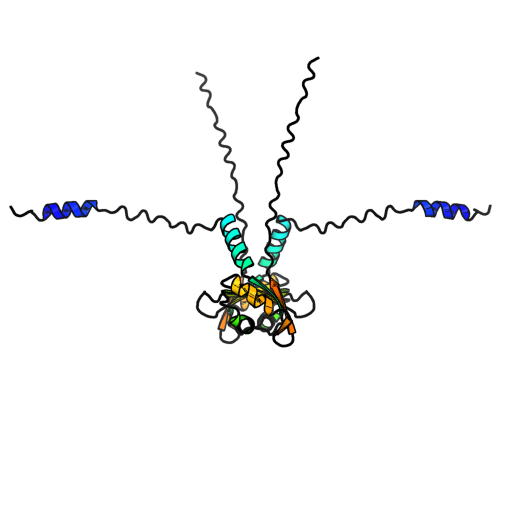.203 19.266 -0.964 1 91.94 34 GLN B CA 1
ATOM 1398 C C . GLN B 1 34 ? -9.594 17.875 -1.01 1 91.94 34 GLN B C 1
ATOM 1400 O O . GLN B 1 34 ? -10.289 16.891 -1.305 1 91.94 34 GLN B O 1
ATOM 1405 N N . LYS B 1 35 ? -8.297 17.812 -0.707 1 90.19 35 LYS B N 1
ATOM 1406 C CA . LYS B 1 35 ? -7.641 16.5 -0.66 1 90.19 35 LYS B CA 1
ATOM 1407 C C . LYS B 1 35 ? -8.281 15.602 0.386 1 90.19 35 LYS B C 1
ATOM 1409 O O . LYS B 1 35 ? -8.477 14.406 0.145 1 90.19 35 LYS B O 1
ATOM 1414 N N . HIS B 1 36 ? -8.609 16.156 1.519 1 91.12 36 HIS B N 1
ATOM 1415 C CA . HIS B 1 36 ? -9.266 15.391 2.572 1 91.12 36 HIS B CA 1
ATOM 1416 C C . HIS B 1 36 ? -10.641 14.906 2.127 1 91.12 36 HIS B C 1
ATOM 1418 O O . HIS B 1 36 ? -11.023 13.766 2.414 1 91.12 36 HIS B O 1
ATOM 1424 N N . ALA B 1 37 ? -11.461 15.758 1.502 1 92.69 37 ALA B N 1
ATOM 1425 C CA . ALA B 1 37 ? -12.781 15.367 1.015 1 92.69 37 ALA B CA 1
ATOM 1426 C C . ALA B 1 37 ? -12.688 14.203 0.035 1 92.69 37 ALA B C 1
ATOM 1428 O O . ALA B 1 37 ? -13.484 13.266 0.096 1 92.69 37 ALA B O 1
ATOM 1429 N N . LEU B 1 38 ? -11.688 14.281 -0.814 1 94 38 LEU B N 1
ATOM 1430 C CA . LEU B 1 38 ? -11.477 13.203 -1.774 1 94 38 LEU B CA 1
ATOM 1431 C C . LEU B 1 38 ? -11.086 11.914 -1.064 1 94 38 LEU B C 1
ATOM 1433 O O . LEU B 1 38 ? -11.516 10.828 -1.461 1 94 38 LEU B O 1
ATOM 1437 N N . GLN B 1 39 ? -10.273 12.055 -0.047 1 94.94 39 GLN B N 1
ATOM 1438 C CA . GLN B 1 39 ? -9.859 10.883 0.725 1 94.94 39 GLN B CA 1
ATOM 1439 C C . GLN B 1 39 ? -11.055 10.25 1.438 1 94.94 39 GLN B C 1
ATOM 1441 O O . GLN B 1 39 ? -11.172 9.023 1.492 1 94.94 39 GLN B O 1
ATOM 1446 N N . LEU B 1 40 ? -11.969 11.055 2.006 1 95.25 40 LEU B N 1
ATOM 1447 C CA . LEU B 1 40 ? -13.172 10.562 2.67 1 95.25 40 LEU B CA 1
ATOM 1448 C C . LEU B 1 40 ? -14.031 9.758 1.703 1 95.25 40 LEU B C 1
ATOM 1450 O O . LEU B 1 40 ? -14.539 8.688 2.055 1 95.25 40 LEU B O 1
ATOM 1454 N N . GLU B 1 41 ? -14.133 10.273 0.529 1 96.56 41 GLU B N 1
ATOM 1455 C CA . GLU B 1 41 ? -14.93 9.594 -0.484 1 96.56 41 GLU B CA 1
ATOM 1456 C C . GLU B 1 41 ? -14.297 8.258 -0.87 1 96.56 41 GLU B C 1
ATOM 1458 O O . GLU B 1 41 ? -15 7.246 -0.991 1 96.56 41 GLU B O 1
ATOM 1463 N N . ALA B 1 42 ? -13.008 8.266 -1.079 1 97.19 42 ALA B N 1
ATOM 1464 C CA . ALA B 1 42 ? -12.305 7.035 -1.425 1 97.19 42 ALA B CA 1
ATOM 1465 C C . ALA B 1 42 ? -12.438 5.992 -0.318 1 97.19 42 ALA B C 1
ATOM 1467 O O . ALA B 1 42 ? -12.688 4.816 -0.591 1 97.19 42 ALA B O 1
ATOM 1468 N N . ASP B 1 43 ? -12.266 6.41 0.918 1 98.25 43 ASP B N 1
ATOM 1469 C CA . ASP B 1 43 ? -12.375 5.492 2.049 1 98.25 43 ASP B CA 1
ATOM 1470 C C . ASP B 1 43 ? -13.781 4.902 2.152 1 98.25 43 ASP B C 1
ATOM 1472 O O . ASP B 1 43 ? -13.945 3.723 2.461 1 98.25 43 ASP B O 1
ATOM 1476 N N . ALA B 1 44 ? -14.773 5.68 1.853 1 98.06 44 ALA B N 1
ATOM 1477 C CA . ALA B 1 44 ? -16.172 5.242 1.927 1 98.06 44 ALA B CA 1
ATOM 1478 C C . ALA B 1 44 ? -16.453 4.141 0.907 1 98.06 44 ALA B C 1
ATOM 1480 O O . ALA B 1 44 ? -17.375 3.346 1.083 1 98.06 44 ALA B O 1
ATOM 1481 N N . CYS B 1 45 ? -15.594 4.062 -0.134 1 98.62 45 CYS B N 1
ATOM 1482 C CA . CYS B 1 45 ? -15.781 3.072 -1.188 1 98.62 45 CYS B CA 1
ATOM 1483 C C . CYS B 1 45 ? -14.734 1.97 -1.094 1 98.62 45 CYS B C 1
ATOM 1485 O O . CYS B 1 45 ? -14.531 1.217 -2.049 1 98.62 45 CYS B O 1
ATOM 1487 N N . SER B 1 46 ? -14.094 1.895 0.101 1 98.81 46 SER B N 1
ATOM 1488 C CA . SER B 1 46 ? -12.969 0.974 0.223 1 98.81 46 SER B CA 1
ATOM 1489 C C . SER B 1 46 ? -13.227 -0.071 1.305 1 98.81 46 SER B C 1
ATOM 1491 O O . SER B 1 46 ? -13.969 0.182 2.256 1 98.81 46 SER B O 1
ATOM 1493 N N . ILE B 1 47 ? -12.594 -1.233 1.105 1 98.94 47 ILE B N 1
ATOM 1494 C CA . ILE B 1 47 ? -12.617 -2.273 2.127 1 98.94 47 ILE B CA 1
ATOM 1495 C C . ILE B 1 47 ? -11.195 -2.549 2.613 1 98.94 47 ILE B C 1
ATOM 1497 O O . ILE B 1 47 ? -10.227 -2.326 1.88 1 98.94 47 ILE B O 1
ATOM 1501 N N . TYR B 1 48 ? -11.148 -2.963 3.83 1 98.88 48 TYR B N 1
ATOM 1502 C CA . TYR B 1 48 ? -9.984 -3.615 4.418 1 98.88 48 TYR B CA 1
ATOM 1503 C C . TYR B 1 48 ? -10.078 -5.129 4.281 1 98.88 48 TYR B C 1
ATOM 1505 O O . TYR B 1 48 ? -11.148 -5.711 4.492 1 98.88 48 TYR B O 1
ATOM 1513 N N . ILE B 1 49 ? -8.945 -5.766 3.885 1 98.81 49 ILE B N 1
ATOM 1514 C CA . ILE B 1 49 ? -8.828 -7.219 3.814 1 98.81 49 ILE B CA 1
ATOM 1515 C C . ILE B 1 49 ? -7.695 -7.695 4.719 1 98.81 49 ILE B C 1
ATOM 1517 O O . ILE B 1 49 ? -6.551 -7.254 4.574 1 98.81 49 ILE B O 1
ATOM 1521 N N . GLY B 1 50 ? -8.016 -8.578 5.684 1 97.81 50 GLY B N 1
ATOM 1522 C CA . GLY B 1 50 ? -7.004 -9.156 6.551 1 97.81 50 GLY B CA 1
ATOM 1523 C C . GLY B 1 50 ? -6.73 -10.617 6.25 1 97.81 50 GLY B C 1
ATOM 1524 O O . GLY B 1 50 ? -7.492 -11.266 5.527 1 97.81 50 GLY B O 1
ATOM 1525 N N . ASN B 1 51 ? -5.547 -11.062 6.766 1 96.06 51 ASN B N 1
ATOM 1526 C CA . ASN B 1 51 ? -5.168 -12.477 6.715 1 96.06 51 ASN B CA 1
ATOM 1527 C C . ASN B 1 51 ? -4.852 -12.922 5.293 1 96.06 51 ASN B C 1
ATOM 1529 O O . ASN B 1 51 ? -5.32 -13.969 4.848 1 96.06 51 ASN B O 1
ATOM 1533 N N . ILE B 1 52 ? -4.043 -12.141 4.633 1 96.75 52 ILE B N 1
ATOM 1534 C CA . ILE B 1 52 ? -3.643 -12.453 3.266 1 96.75 52 ILE B CA 1
ATOM 1535 C C . ILE B 1 52 ? -2.273 -13.133 3.273 1 96.75 52 ILE B C 1
ATOM 1537 O O . ILE B 1 52 ? -1.345 -12.664 3.936 1 96.75 52 ILE B O 1
ATOM 1541 N N . SER B 1 53 ? -2.188 -14.258 2.549 1 94.88 53 SER B N 1
ATOM 1542 C CA . SER B 1 53 ? -0.907 -14.945 2.424 1 94.88 53 SER B CA 1
ATOM 1543 C C . SER B 1 53 ? 0.09 -14.117 1.622 1 94.88 53 SER B C 1
ATOM 1545 O O . SER B 1 53 ? -0.292 -13.406 0.691 1 94.88 53 SER B O 1
ATOM 1547 N N . LEU B 1 54 ? 1.402 -14.312 1.81 1 93 54 LEU B N 1
ATOM 1548 C CA . LEU B 1 54 ? 2.471 -13.562 1.154 1 93 54 LEU B CA 1
ATOM 1549 C C . LEU B 1 54 ? 2.613 -13.984 -0.304 1 93 54 LEU B C 1
ATOM 1551 O O . LEU B 1 54 ? 3.273 -13.297 -1.09 1 93 54 LEU B O 1
ATOM 1555 N N . ASP B 1 55 ? 2.055 -15.047 -0.65 1 95.12 55 ASP B N 1
ATOM 1556 C CA . ASP B 1 55 ? 2.135 -15.516 -2.029 1 95.12 55 ASP B CA 1
ATOM 1557 C C . ASP B 1 55 ? 0.903 -15.086 -2.826 1 95.12 55 ASP B C 1
ATOM 1559 O O . ASP B 1 55 ? 0.713 -15.523 -3.965 1 95.12 55 ASP B O 1
ATOM 1563 N N . THR B 1 56 ? 0.069 -14.219 -2.266 1 97 56 THR B N 1
ATOM 1564 C CA . THR B 1 56 ? -1.088 -13.688 -2.977 1 97 56 THR B CA 1
ATOM 1565 C C . THR B 1 56 ? -0.681 -12.523 -3.877 1 97 56 THR B C 1
ATOM 1567 O O . THR B 1 56 ? 0.108 -11.672 -3.475 1 97 56 THR B O 1
ATOM 1570 N N . THR B 1 57 ? -1.206 -12.469 -5.055 1 96.69 57 THR B N 1
ATOM 1571 C CA . THR B 1 57 ? -0.901 -11.406 -6.004 1 96.69 57 THR B CA 1
ATOM 1572 C C . THR B 1 57 ? -2.041 -10.391 -6.07 1 96.69 57 THR B C 1
ATOM 1574 O O . THR B 1 57 ? -3.188 -10.719 -5.75 1 96.69 57 THR B O 1
ATOM 1577 N N . PRO B 1 58 ? -1.732 -9.164 -6.547 1 96.62 58 PRO B N 1
ATOM 1578 C CA . PRO B 1 58 ? -2.816 -8.211 -6.805 1 96.62 58 PRO B CA 1
ATOM 1579 C C . PRO B 1 58 ? -3.855 -8.758 -7.785 1 96.62 58 PRO B C 1
ATOM 1581 O O . PRO B 1 58 ? -5.051 -8.492 -7.629 1 96.62 58 PRO B O 1
ATOM 1584 N N . GLU B 1 59 ? -3.43 -9.492 -8.68 1 95.38 59 GLU B N 1
ATOM 1585 C CA . GLU B 1 59 ? -4.344 -10.078 -9.656 1 95.38 59 GLU B CA 1
ATOM 1586 C C . GLU B 1 59 ? -5.348 -11.008 -8.984 1 95.38 59 GLU B C 1
ATOM 1588 O O . GLU B 1 59 ? -6.523 -11.023 -9.344 1 95.38 59 GLU B O 1
ATOM 1593 N N . GLU B 1 60 ? -4.879 -11.797 -8.039 1 97.44 60 GLU B N 1
ATOM 1594 C CA . GLU B 1 60 ? -5.766 -12.703 -7.32 1 97.44 60 GLU B CA 1
ATOM 1595 C C . GLU B 1 60 ? -6.793 -11.938 -6.5 1 97.44 60 GLU B C 1
ATOM 1597 O O . GLU B 1 60 ? -7.953 -12.344 -6.402 1 97.44 60 GLU B O 1
ATOM 1602 N N . ILE B 1 61 ? -6.379 -10.82 -5.879 1 98.06 61 ILE B N 1
ATOM 1603 C CA . ILE B 1 61 ? -7.305 -9.969 -5.145 1 98.06 61 ILE B CA 1
ATOM 1604 C C . ILE B 1 61 ? -8.344 -9.391 -6.102 1 98.06 61 ILE B C 1
ATOM 1606 O O . ILE B 1 61 ? -9.539 -9.391 -5.801 1 98.06 61 ILE B O 1
ATOM 1610 N N . ASP B 1 62 ? -7.84 -8.93 -7.207 1 96.44 62 ASP B N 1
ATOM 1611 C CA . ASP B 1 62 ? -8.734 -8.391 -8.227 1 96.44 62 ASP B CA 1
ATOM 1612 C C . ASP B 1 62 ? -9.789 -9.422 -8.633 1 96.44 62 ASP B C 1
ATOM 1614 O O . ASP B 1 62 ? -10.977 -9.117 -8.664 1 96.44 62 ASP B O 1
ATOM 1618 N N . GLU B 1 63 ? -9.336 -10.625 -8.914 1 97.38 63 GLU B N 1
ATOM 1619 C CA . GLU B 1 63 ? -10.227 -11.695 -9.344 1 97.38 63 GLU B CA 1
ATOM 1620 C C . GLU B 1 63 ? -11.227 -12.055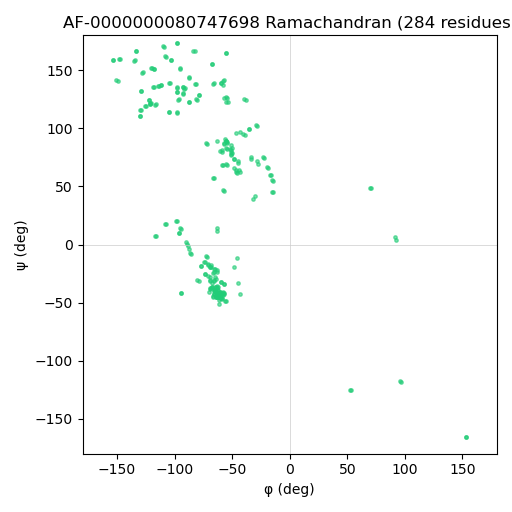 -8.25 1 97.38 63 GLU B C 1
ATOM 1622 O O . GLU B 1 63 ? -12.391 -12.336 -8.531 1 97.38 63 GLU B O 1
ATOM 1627 N N . HIS B 1 64 ? -10.828 -12.039 -7.062 1 98.56 64 HIS B N 1
ATOM 1628 C CA . HIS B 1 64 ? -11.656 -12.445 -5.934 1 98.56 64 HIS B CA 1
ATOM 1629 C C . HIS B 1 64 ? -12.844 -11.508 -5.742 1 98.56 64 HIS B C 1
ATOM 1631 O O . HIS B 1 64 ? -13.922 -11.938 -5.34 1 98.56 64 HIS B O 1
ATOM 1637 N N . PHE B 1 65 ? -12.672 -10.219 -6.094 1 98.5 65 PHE B N 1
ATOM 1638 C CA . PHE B 1 65 ? -13.703 -9.234 -5.797 1 98.5 65 PHE B CA 1
ATOM 1639 C C . PHE B 1 65 ? -14.289 -8.656 -7.078 1 98.5 65 PHE B C 1
ATOM 1641 O O . PHE B 1 65 ? -15.07 -7.699 -7.039 1 98.5 65 PHE B O 1
ATOM 1648 N N . LYS B 1 66 ? -13.93 -9.188 -8.188 1 96.81 66 LYS B N 1
ATOM 1649 C CA . LYS B 1 66 ? -14.344 -8.656 -9.492 1 96.81 66 LYS B CA 1
ATOM 1650 C C . LYS B 1 66 ? -15.859 -8.648 -9.625 1 96.81 66 LYS B C 1
ATOM 1652 O O . LYS B 1 66 ? -16.422 -7.762 -10.266 1 96.81 66 LYS B O 1
ATOM 1657 N N . SER B 1 67 ? -16.531 -9.617 -8.992 1 98.25 67 SER B N 1
ATOM 1658 C CA . SER B 1 67 ? -17.984 -9.75 -9.109 1 98.25 67 SER B CA 1
ATOM 1659 C C . SER B 1 67 ? -18.703 -8.625 -8.375 1 98.25 67 SER B C 1
ATOM 1661 O O . SER B 1 67 ? -19.891 -8.414 -8.57 1 98.25 67 SER B O 1
ATOM 1663 N N . CYS B 1 68 ? -18.031 -7.938 -7.504 1 98.38 68 CYS B N 1
ATOM 1664 C CA . CYS B 1 68 ? -18.641 -6.898 -6.684 1 98.38 68 CYS B CA 1
ATOM 1665 C C . CYS B 1 68 ? -18.781 -5.598 -7.465 1 98.38 68 CYS B C 1
ATOM 1667 O O . CYS B 1 68 ? -19.609 -4.754 -7.125 1 98.38 68 CYS B O 1
ATOM 1669 N N . GLY B 1 69 ? -17.859 -5.395 -8.398 1 97.44 69 GLY B N 1
ATOM 1670 C CA . GLY B 1 69 ? -17.859 -4.16 -9.164 1 97.44 69 GLY B CA 1
ATOM 1671 C C . GLY B 1 69 ? -16.484 -3.777 -9.672 1 97.44 69 GLY B C 1
ATOM 1672 O O . GLY B 1 69 ? -15.57 -4.605 -9.68 1 97.44 69 GLY B O 1
ATOM 1673 N N . VAL B 1 70 ? -16.375 -2.521 -10.109 1 96.06 70 VAL B N 1
ATOM 1674 C CA . VAL B 1 70 ? -15.125 -2.047 -10.688 1 96.06 70 VAL B CA 1
ATOM 1675 C C . VAL B 1 70 ? -14.148 -1.674 -9.578 1 96.06 70 VAL B C 1
ATOM 1677 O O . VAL B 1 70 ? -14.469 -0.867 -8.703 1 96.06 70 VAL B O 1
ATOM 1680 N N . ILE B 1 71 ? -13.047 -2.264 -9.648 1 96.69 71 ILE B N 1
ATOM 1681 C CA . ILE B 1 71 ? -11.984 -1.962 -8.695 1 96.69 71 ILE B CA 1
ATOM 1682 C C . ILE B 1 71 ? -11.078 -0.873 -9.266 1 96.69 71 ILE B C 1
ATOM 1684 O O . ILE B 1 71 ? -10.586 -0.989 -10.398 1 96.69 71 ILE B O 1
ATOM 1688 N N . LYS B 1 72 ? -10.812 0.197 -8.469 1 95.75 72 LYS B N 1
ATOM 1689 C CA . LYS B 1 72 ? -9.984 1.319 -8.891 1 95.75 72 LYS B CA 1
ATOM 1690 C C . LYS B 1 72 ? -8.531 1.128 -8.453 1 95.75 72 LYS B C 1
ATOM 1692 O O . LYS B 1 72 ? -7.605 1.437 -9.203 1 95.75 72 LYS B O 1
ATOM 1697 N N . ARG B 1 73 ? -8.398 0.643 -7.227 1 96.44 73 ARG B N 1
ATOM 1698 C CA . ARG B 1 73 ? -7.051 0.574 -6.664 1 96.44 73 ARG B CA 1
ATOM 1699 C C . ARG B 1 73 ? -6.934 -0.576 -5.668 1 96.44 73 ARG B C 1
ATOM 1701 O O . ARG B 1 73 ? -7.859 -0.835 -4.898 1 96.44 73 ARG B O 1
ATOM 1708 N N . ILE B 1 74 ? -5.773 -1.241 -5.707 1 97.69 74 ILE B N 1
ATOM 1709 C CA . ILE B 1 74 ? -5.434 -2.266 -4.727 1 97.69 74 ILE B CA 1
ATOM 1710 C C . ILE B 1 74 ? -4.129 -1.892 -4.027 1 97.69 74 ILE B C 1
ATOM 1712 O O . ILE B 1 74 ? -3.139 -1.554 -4.68 1 97.69 74 ILE B O 1
ATOM 1716 N N . THR B 1 75 ? -4.164 -1.819 -2.695 1 97.94 75 THR B N 1
ATOM 1717 C CA . THR B 1 75 ? -2.982 -1.603 -1.866 1 97.94 75 THR B CA 1
ATOM 1718 C C . THR B 1 75 ? -2.729 -2.805 -0.961 1 97.94 75 THR B C 1
ATOM 1720 O O . THR B 1 75 ? -3.588 -3.178 -0.16 1 97.94 75 THR B O 1
ATOM 1723 N N . MET B 1 76 ? -1.573 -3.416 -1.083 1 97.94 76 MET B N 1
ATOM 1724 C CA . MET B 1 76 ? -1.207 -4.547 -0.236 1 97.94 76 MET B CA 1
ATOM 1725 C C . MET B 1 76 ? -0.033 -4.191 0.67 1 97.94 76 MET B C 1
ATOM 1727 O O . MET B 1 76 ? 0.95 -3.604 0.216 1 97.94 76 MET B O 1
ATOM 1731 N N . LEU B 1 77 ? -0.157 -4.602 1.931 1 97.12 77 LEU B N 1
ATOM 1732 C CA . LEU B 1 77 ? 0.872 -4.281 2.914 1 97.12 77 LEU B CA 1
ATOM 1733 C C . LEU B 1 77 ? 1.323 -5.535 3.656 1 97.12 77 LEU B C 1
ATOM 1735 O O . LEU B 1 77 ? 0.497 -6.367 4.035 1 97.12 77 LEU B O 1
ATOM 1739 N N . TYR B 1 78 ? 2.641 -5.613 3.703 1 94.62 78 TYR B N 1
ATOM 1740 C CA . TYR B 1 78 ? 3.266 -6.719 4.422 1 94.62 78 TYR B CA 1
ATOM 1741 C C . TYR B 1 78 ? 4.324 -6.207 5.391 1 94.62 78 TYR B C 1
ATOM 1743 O O . TYR B 1 78 ? 5.34 -5.645 4.973 1 94.62 78 TYR B O 1
ATOM 1751 N N . ASP B 1 79 ? 4.027 -6.453 6.66 1 90.56 79 ASP B N 1
ATOM 1752 C CA . ASP B 1 79 ? 4.973 -6.09 7.711 1 90.56 79 ASP B CA 1
ATOM 1753 C C . ASP B 1 79 ? 5.695 -7.32 8.258 1 90.56 79 ASP B C 1
ATOM 1755 O O . ASP B 1 79 ? 5.062 -8.227 8.805 1 90.56 79 ASP B O 1
ATOM 1759 N N . LYS B 1 80 ? 6.93 -7.469 8.094 1 82.75 80 LYS B N 1
ATOM 1760 C CA . LYS B 1 80 ? 7.699 -8.656 8.445 1 82.75 80 LYS B CA 1
ATOM 1761 C C . LYS B 1 80 ? 7.949 -8.727 9.945 1 82.75 80 LYS B C 1
ATOM 1763 O O . LYS B 1 80 ? 8.203 -9.805 10.492 1 82.75 80 LYS B O 1
ATOM 1768 N N . ASN B 1 81 ? 7.844 -7.734 10.672 1 74.56 81 ASN B N 1
ATOM 1769 C CA . ASN B 1 81 ? 8.18 -7.758 12.086 1 74.56 81 ASN B CA 1
ATOM 1770 C C . ASN B 1 81 ? 6.988 -8.172 12.945 1 74.56 81 ASN B C 1
ATOM 1772 O O . ASN B 1 81 ? 7.102 -8.289 14.164 1 74.56 81 ASN B O 1
ATOM 1776 N N . THR B 1 82 ? 5.84 -8.43 12.406 1 66.25 82 THR B N 1
ATOM 1777 C CA . THR B 1 82 ? 4.648 -8.656 13.219 1 66.25 82 THR B CA 1
ATOM 1778 C C . THR B 1 82 ? 4.383 -10.148 13.383 1 66.25 82 THR B C 1
ATOM 1780 O O . THR B 1 82 ? 3.389 -10.547 13.992 1 66.25 82 THR B O 1
ATOM 1783 N N . GLY B 1 83 ? 5.363 -11.07 13.188 1 61.97 83 GLY B N 1
ATOM 1784 C CA . GLY B 1 83 ? 5.141 -12.492 13.414 1 61.97 83 GLY B CA 1
ATOM 1785 C C . GLY B 1 83 ? 4.789 -13.25 12.141 1 61.97 83 GLY B C 1
ATOM 1786 O O . GLY B 1 83 ? 5.488 -13.141 11.133 1 61.97 83 GLY B O 1
ATOM 1787 N N . PRO B 1 84 ? 3.473 -13.805 12.25 1 63.66 84 PRO B N 1
ATOM 1788 C CA . PRO B 1 84 ? 3.082 -14.656 11.117 1 63.66 84 PRO B CA 1
ATOM 1789 C C . PRO B 1 84 ? 3.158 -13.922 9.781 1 63.66 84 PRO B C 1
ATOM 1791 O O . PRO B 1 84 ? 2.953 -12.703 9.727 1 63.66 84 PRO B O 1
ATOM 1794 N N . SER B 1 85 ? 3.596 -14.562 8.719 1 77.69 85 SER B N 1
ATOM 1795 C CA . SER B 1 85 ? 3.74 -14.031 7.371 1 77.69 85 SER B CA 1
ATOM 1796 C C . SER B 1 85 ? 2.385 -13.695 6.758 1 77.69 85 SER B C 1
ATOM 1798 O O . SER B 1 85 ? 1.988 -14.297 5.754 1 77.69 85 SER B O 1
ATOM 1800 N N . ILE B 1 86 ? 1.643 -12.773 7.52 1 85.62 86 ILE B N 1
ATOM 1801 C CA . ILE B 1 86 ? 0.32 -12.391 7.035 1 85.62 86 ILE B CA 1
ATOM 1802 C C . ILE B 1 86 ? 0.33 -10.93 6.602 1 85.62 86 ILE B C 1
ATOM 1804 O O . ILE B 1 86 ? 0.953 -10.086 7.25 1 85.62 86 ILE B O 1
ATOM 1808 N N . GLY B 1 87 ? -0.334 -10.688 5.426 1 94.25 87 GLY B N 1
ATOM 1809 C CA . GLY B 1 87 ? -0.517 -9.344 4.914 1 94.25 87 GLY B CA 1
ATOM 1810 C C . GLY B 1 87 ? -1.953 -8.859 5 1 94.25 87 GLY B C 1
ATOM 1811 O O . GLY B 1 87 ? -2.826 -9.578 5.488 1 94.25 87 GLY B O 1
ATOM 1812 N N . TYR B 1 88 ? -2.133 -7.645 4.754 1 96.62 88 TYR B N 1
ATOM 1813 C CA . TYR B 1 88 ? -3.453 -7.047 4.598 1 96.62 88 TYR B CA 1
ATOM 1814 C C . TYR B 1 88 ? -3.508 -6.156 3.361 1 96.62 88 TYR B C 1
ATOM 1816 O O . TYR B 1 88 ? -2.484 -5.918 2.717 1 96.62 88 TYR B O 1
ATOM 1824 N N . ALA B 1 89 ? -4.754 -5.793 2.992 1 98.44 89 ALA B N 1
ATOM 1825 C CA . ALA B 1 89 ? -4.91 -4.98 1.79 1 98.44 89 ALA B CA 1
ATOM 1826 C C . ALA B 1 89 ? -6.105 -4.039 1.912 1 98.44 89 ALA B C 1
ATOM 1828 O O . ALA B 1 89 ? -6.957 -4.223 2.783 1 98.44 89 ALA B O 1
ATOM 1829 N N . TYR B 1 90 ? -6.059 -3.033 1.1 1 98.75 90 TYR B N 1
ATOM 1830 C CA . TYR B 1 90 ? -7.203 -2.164 0.848 1 98.75 90 TYR B CA 1
ATOM 1831 C C . TYR B 1 90 ? -7.609 -2.211 -0.62 1 98.75 90 TYR B C 1
ATOM 1833 O O . TYR B 1 90 ? -6.754 -2.209 -1.509 1 98.75 90 TYR B O 1
ATOM 1841 N N . VAL B 1 91 ? -8.852 -2.314 -0.836 1 98.69 91 VAL B N 1
ATOM 1842 C CA . VAL B 1 91 ? -9.391 -2.27 -2.191 1 98.69 91 VAL B CA 1
ATOM 1843 C C . VAL B 1 91 ? -10.383 -1.116 -2.316 1 98.69 91 VAL B C 1
ATOM 1845 O O . VAL B 1 91 ? -11.344 -1.035 -1.555 1 98.69 91 VAL B O 1
ATOM 1848 N N . GLU B 1 92 ? -10.055 -0.282 -3.203 1 98.56 92 GLU B N 1
ATOM 1849 C CA . GLU B 1 92 ? -10.938 0.835 -3.516 1 98.56 92 GLU B CA 1
ATOM 1850 C C . GLU B 1 92 ? -11.805 0.528 -4.73 1 98.56 92 GLU B C 1
ATOM 1852 O O . GLU B 1 92 ? -11.289 0.232 -5.812 1 98.56 92 GLU B O 1
ATOM 1857 N N . PHE B 1 93 ? -13.078 0.642 -4.535 1 98.38 93 PHE B N 1
ATOM 1858 C CA . PHE B 1 93 ? -14.031 0.467 -5.625 1 98.38 93 PHE B CA 1
ATOM 1859 C C . PHE B 1 93 ? -14.453 1.815 -6.199 1 98.38 93 PHE B C 1
ATOM 1861 O O . PHE B 1 93 ? -14.086 2.865 -5.66 1 98.38 93 PHE B O 1
ATOM 1868 N N . ASP B 1 94 ? -15.227 1.674 -7.312 1 96.94 94 ASP B N 1
ATOM 1869 C CA . ASP B 1 94 ? -15.703 2.895 -7.957 1 96.94 94 ASP B CA 1
ATOM 1870 C C . ASP B 1 94 ? -17 3.381 -7.32 1 96.94 94 ASP B C 1
ATOM 1872 O O . ASP B 1 94 ? -17.469 4.48 -7.621 1 96.94 94 ASP B O 1
ATOM 1876 N N . SER B 1 95 ? -17.641 2.547 -6.363 1 97.94 95 SER B N 1
ATOM 1877 C CA . SER B 1 95 ? -18.922 2.924 -5.777 1 97.94 95 SER B CA 1
ATOM 1878 C C . SER B 1 95 ? -19.094 2.309 -4.395 1 97.94 95 SER B C 1
ATOM 1880 O O . SER B 1 95 ? -18.5 1.269 -4.094 1 97.94 95 SER B O 1
ATOM 1882 N N . ILE B 1 96 ? -19.984 2.924 -3.633 1 98.31 96 ILE B N 1
ATOM 1883 C CA . ILE B 1 96 ? -20.328 2.436 -2.303 1 98.31 96 ILE B CA 1
ATOM 1884 C C . ILE B 1 96 ? -21.062 1.103 -2.416 1 98.31 96 ILE B C 1
ATOM 1886 O O . ILE B 1 96 ? -20.875 0.21 -1.585 1 98.31 96 ILE B O 1
ATOM 1890 N N . ASP B 1 97 ? -21.859 1.019 -3.447 1 98.69 97 ASP B N 1
ATOM 1891 C CA . ASP B 1 97 ? -22.594 -0.219 -3.68 1 98.69 97 ASP B CA 1
ATOM 1892 C C . ASP B 1 97 ? -21.641 -1.397 -3.871 1 98.69 97 ASP B C 1
ATOM 1894 O O . ASP B 1 97 ? -21.844 -2.469 -3.295 1 98.69 97 ASP B O 1
ATOM 1898 N N . SER B 1 98 ? -20.641 -1.248 -4.637 1 98.75 98 SER B N 1
ATOM 1899 C CA . SER B 1 98 ? -19.625 -2.283 -4.848 1 98.75 98 SER B CA 1
ATOM 1900 C C . SER B 1 98 ? -18.953 -2.664 -3.539 1 98.75 98 SER B C 1
ATOM 1902 O O . SER B 1 98 ? -18.75 -3.848 -3.256 1 98.75 98 SER B O 1
ATOM 1904 N N . ARG B 1 99 ? -18.594 -1.599 -2.812 1 98.75 99 ARG B N 1
ATOM 1905 C CA . ARG B 1 99 ? -17.984 -1.82 -1.505 1 98.75 99 ARG B CA 1
ATOM 1906 C C . ARG B 1 99 ? -18.906 -2.643 -0.608 1 98.75 99 ARG B C 1
ATOM 1908 O O . ARG B 1 99 ? -18.453 -3.564 0.074 1 98.75 99 ARG B O 1
ATOM 1915 N N . ASP B 1 100 ? -20.203 -2.367 -0.6 1 98.81 100 ASP B N 1
ATOM 1916 C CA . ASP B 1 100 ? -21.156 -3.082 0.24 1 98.81 100 ASP B CA 1
ATOM 1917 C C . ASP B 1 100 ? -21.25 -4.551 -0.165 1 98.81 100 ASP B C 1
ATOM 1919 O O . ASP B 1 100 ? -21.312 -5.434 0.692 1 98.81 100 ASP B O 1
ATOM 1923 N N . LYS B 1 101 ? -21.219 -4.848 -1.414 1 98.88 101 LYS B N 1
ATOM 1924 C CA . LYS B 1 101 ? -21.234 -6.223 -1.895 1 98.88 101 LYS B CA 1
ATOM 1925 C C . LYS B 1 101 ? -20 -6.98 -1.433 1 98.88 101 LYS B C 1
ATOM 1927 O O . LYS B 1 101 ? -20.062 -8.172 -1.113 1 98.88 101 LYS B O 1
ATOM 1932 N N . ALA B 1 102 ? -18.906 -6.297 -1.437 1 98.94 102 ALA B N 1
ATOM 1933 C CA . ALA B 1 102 ? -17.641 -6.926 -1.071 1 98.94 102 ALA B CA 1
ATOM 1934 C C . ALA B 1 102 ? -17.641 -7.367 0.389 1 98.94 102 ALA B C 1
ATOM 1936 O O . ALA B 1 102 ? -16.969 -8.328 0.757 1 98.94 102 ALA B O 1
ATOM 1937 N N . LEU B 1 103 ? -18.406 -6.664 1.191 1 98.88 103 LEU B N 1
ATOM 1938 C CA . LEU B 1 103 ? -18.469 -7 2.609 1 98.88 103 LEU B CA 1
ATOM 1939 C C . LEU B 1 103 ? -19.047 -8.391 2.814 1 98.88 103 LEU B C 1
ATOM 1941 O O . LEU B 1 103 ? -18.781 -9.047 3.822 1 98.88 103 LEU B O 1
ATOM 1945 N N . ASP B 1 104 ? -19.797 -8.844 1.848 1 98.69 104 ASP B N 1
ATOM 1946 C CA . ASP B 1 104 ? -20.406 -10.172 1.92 1 98.69 104 ASP B CA 1
ATOM 1947 C C . ASP B 1 104 ? -19.359 -11.266 1.75 1 98.69 104 ASP B C 1
ATOM 1949 O O . ASP B 1 104 ? -19.625 -12.445 2.008 1 98.69 104 ASP B O 1
ATOM 1953 N N . PHE B 1 105 ? -18.188 -10.938 1.376 1 98.75 105 PHE B N 1
ATOM 1954 C CA . PHE B 1 105 ? -17.109 -11.914 1.16 1 98.75 105 PHE B CA 1
ATOM 1955 C C . PHE B 1 105 ? -16.328 -12.148 2.445 1 98.75 105 PHE B C 1
ATOM 1957 O O . PHE B 1 105 ? -15.359 -12.906 2.455 1 98.75 105 PHE B O 1
ATOM 1964 N N . ASN B 1 106 ? -16.719 -11.492 3.488 1 98.88 106 ASN B N 1
ATOM 1965 C CA . ASN B 1 106 ? -16.094 -11.789 4.773 1 98.88 106 ASN B CA 1
ATOM 1966 C C . ASN B 1 106 ? -16.188 -13.273 5.109 1 98.88 106 ASN B C 1
ATOM 1968 O O . ASN B 1 106 ? -17.266 -13.875 5.008 1 98.88 106 ASN B O 1
ATOM 1972 N N . GLY B 1 107 ? -15.016 -13.852 5.402 1 98.69 107 GLY B N 1
ATOM 1973 C CA . GLY B 1 107 ? -15 -15.25 5.785 1 98.69 107 GLY B CA 1
ATOM 1974 C C . GLY B 1 107 ? -14.781 -16.188 4.613 1 98.69 107 GLY B C 1
ATOM 1975 O O . GLY B 1 107 ? -14.805 -17.406 4.773 1 98.69 107 GLY B O 1
ATOM 1976 N N . THR B 1 108 ? -14.555 -15.688 3.42 1 98.56 108 THR B N 1
ATOM 1977 C CA . THR B 1 108 ? -14.305 -16.531 2.264 1 98.56 108 THR B CA 1
ATOM 1978 C C . THR B 1 108 ? -12.836 -16.969 2.213 1 98.56 108 THR B C 1
ATOM 1980 O O . THR B 1 108 ? -12 -16.406 2.914 1 98.56 108 TH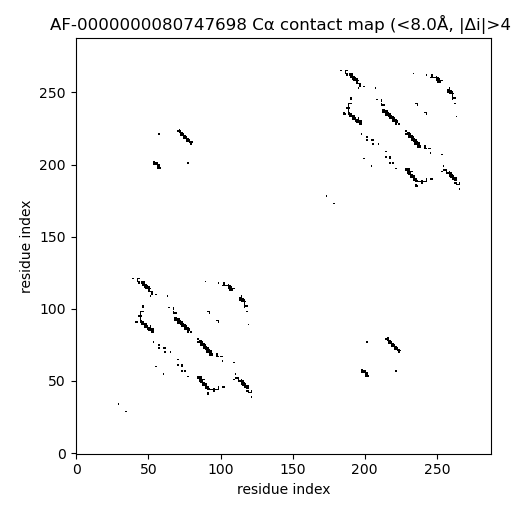R B O 1
ATOM 1983 N N . ASN B 1 109 ? -12.57 -17.922 1.402 1 98.31 109 ASN B N 1
ATOM 1984 C CA . ASN B 1 109 ? -11.219 -18.438 1.257 1 98.31 109 ASN B CA 1
ATOM 1985 C C . ASN B 1 109 ? -10.453 -17.719 0.153 1 98.31 109 ASN B C 1
ATOM 1987 O O . ASN B 1 109 ? -10.977 -17.5 -0.939 1 98.31 109 ASN B O 1
ATOM 1991 N N . LEU B 1 110 ? -9.289 -17.375 0.439 1 97.69 110 LEU B N 1
ATOM 1992 C CA . LEU B 1 110 ? -8.289 -16.922 -0.517 1 97.69 110 LEU B CA 1
ATOM 1993 C C . LEU B 1 110 ? -6.977 -17.672 -0.338 1 97.69 110 LEU B C 1
ATOM 1995 O O . LEU B 1 110 ? -6.289 -17.5 0.672 1 97.69 110 LEU B O 1
ATOM 1999 N N . ARG B 1 111 ? -6.723 -18.469 -1.32 1 95.38 111 ARG B N 1
ATOM 2000 C CA . ARG B 1 111 ? -5.66 -19.453 -1.179 1 95.38 111 ARG B CA 1
ATOM 2001 C C . ARG B 1 111 ? -5.855 -20.297 0.083 1 95.38 111 ARG B C 1
ATOM 2003 O O . ARG B 1 111 ? -6.895 -20.938 0.253 1 95.38 111 ARG B O 1
ATOM 2010 N N . GLN B 1 112 ? -4.895 -20.375 0.945 1 94.75 112 GLN B N 1
ATOM 2011 C CA . GLN B 1 112 ? -4.984 -21.281 2.09 1 94.75 112 GLN B CA 1
ATOM 2012 C C . GLN B 1 112 ? -5.52 -20.547 3.32 1 94.75 112 GLN B C 1
ATOM 2014 O O . GLN B 1 112 ? -5.5 -21.094 4.426 1 94.75 112 GLN B O 1
ATOM 2019 N N . HIS B 1 113 ? -6.074 -19.344 3.133 1 96.44 113 HIS B N 1
ATOM 2020 C CA . HIS B 1 113 ? -6.488 -18.562 4.297 1 96.44 113 HIS B CA 1
ATOM 2021 C C . HIS B 1 113 ? -7.934 -18.109 4.164 1 96.44 113 HIS B C 1
ATOM 2023 O O . HIS B 1 113 ? -8.414 -17.859 3.057 1 96.44 113 HIS B O 1
ATOM 2029 N N . VAL B 1 114 ? -8.586 -18.016 5.371 1 98.06 114 VAL B N 1
ATOM 2030 C CA . VAL B 1 114 ? -9.875 -17.344 5.461 1 98.06 114 VAL B CA 1
ATOM 2031 C C . VAL B 1 114 ? -9.656 -15.844 5.695 1 98.06 114 VAL B C 1
ATOM 2033 O O . VAL B 1 114 ? -9.055 -15.445 6.695 1 98.06 114 VAL B O 1
ATOM 2036 N N . ILE B 1 115 ? -10.211 -15.094 4.789 1 98.19 115 ILE B N 1
ATOM 2037 C CA . ILE B 1 115 ? -9.898 -13.672 4.863 1 98.19 115 ILE B CA 1
ATOM 2038 C C . ILE B 1 115 ? -11 -12.945 5.633 1 98.19 115 ILE B C 1
ATOM 2040 O O . ILE B 1 115 ? -12.164 -13.367 5.617 1 98.19 115 ILE B O 1
ATOM 2044 N N . SER B 1 116 ? -10.609 -11.852 6.277 1 98.75 116 SER B N 1
ATOM 2045 C CA . SER B 1 116 ? -11.547 -10.898 6.855 1 98.75 116 SER B CA 1
ATOM 2046 C C . SER B 1 116 ? -11.773 -9.711 5.922 1 98.75 116 SER B C 1
ATOM 2048 O O . SER B 1 116 ? -10.836 -9.211 5.301 1 98.75 116 SER B O 1
ATOM 2050 N N . VAL B 1 117 ? -13 -9.32 5.758 1 98.88 117 VAL B N 1
ATOM 2051 C CA . VAL B 1 117 ? -13.352 -8.18 4.922 1 98.88 117 VAL B CA 1
ATOM 2052 C C . VAL B 1 117 ? -14.18 -7.18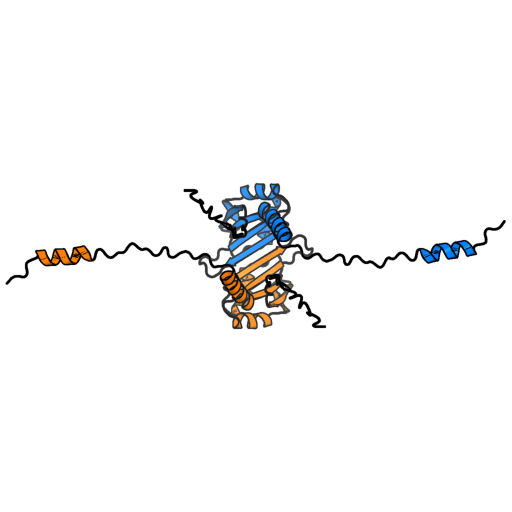4 5.73 1 98.88 117 VAL B C 1
ATOM 2054 O O . VAL B 1 117 ? -15.242 -7.535 6.258 1 98.88 117 VAL B O 1
ATOM 2057 N N . GLU B 1 118 ? -13.641 -5.965 5.859 1 98.88 118 GLU B N 1
ATOM 2058 C CA . GLU B 1 118 ? -14.289 -4.918 6.641 1 98.88 118 GLU B CA 1
ATOM 2059 C C . GLU B 1 118 ? -14.273 -3.582 5.902 1 98.88 118 GLU B C 1
ATOM 2061 O O . GLU B 1 118 ? -13.461 -3.381 4.996 1 98.88 118 GLU B O 1
ATOM 2066 N N . ARG B 1 119 ? -15.227 -2.711 6.324 1 98.56 119 ARG B N 1
ATOM 2067 C CA . ARG B 1 119 ? -15.141 -1.35 5.809 1 98.56 119 ARG B CA 1
ATOM 2068 C C . ARG B 1 119 ? -13.812 -0.701 6.188 1 98.56 119 ARG B C 1
ATOM 2070 O O . ARG B 1 119 ? -13.336 -0.86 7.316 1 98.56 119 ARG B O 1
ATOM 2077 N N . LYS B 1 120 ? -13.305 -0.015 5.234 1 98.25 120 LYS B N 1
ATOM 2078 C CA . LYS B 1 120 ? -12.109 0.758 5.578 1 98.25 120 LYS B CA 1
ATOM 2079 C C . LYS B 1 120 ? -12.445 1.863 6.578 1 98.25 120 LYS B C 1
ATOM 2081 O O . LYS B 1 120 ? -13.438 2.576 6.418 1 98.25 120 LYS B O 1
ATOM 2086 N N . ARG B 1 121 ? -11.578 2.01 7.504 1 94.38 121 ARG B N 1
ATOM 2087 C CA . ARG B 1 121 ? -11.711 3.105 8.461 1 94.38 121 ARG B CA 1
ATOM 2088 C C . ARG B 1 121 ? -11.039 4.371 7.941 1 94.38 121 ARG B C 1
ATOM 2090 O O . ARG B 1 121 ? -9.992 4.301 7.297 1 94.38 121 ARG B O 1
ATOM 2097 N N . THR B 1 122 ? -11.633 5.527 8.242 1 90.75 122 THR B N 1
ATOM 2098 C CA . THR B 1 122 ? -11.055 6.801 7.82 1 90.75 122 THR B CA 1
ATOM 2099 C C . THR B 1 122 ? -10.391 7.508 9 1 90.75 122 THR B C 1
ATOM 2101 O O . THR B 1 122 ? -10.914 7.492 10.117 1 90.75 122 THR B O 1
ATOM 2104 N N . ASN B 1 123 ? -9.211 8.078 8.672 1 81.62 123 ASN B N 1
ATOM 2105 C CA . ASN B 1 123 ? -8.539 8.859 9.695 1 81.62 123 ASN B CA 1
ATOM 2106 C C . ASN B 1 123 ? -9.156 10.25 9.844 1 81.62 123 ASN B C 1
ATOM 2108 O O . ASN B 1 123 ? -9.453 10.914 8.852 1 81.62 123 ASN B O 1
ATOM 2112 N N . ILE B 1 124 ? -9.523 10.68 11.062 1 77.06 124 ILE B N 1
ATOM 2113 C CA . ILE B 1 124 ? -10.062 12.008 11.328 1 77.06 124 ILE B CA 1
ATOM 2114 C C . ILE B 1 124 ? -8.961 12.93 11.844 1 77.06 124 ILE B C 1
ATOM 2116 O O . ILE B 1 124 ? -8.344 12.641 12.875 1 77.06 124 ILE B O 1
ATOM 2120 N N . PRO B 1 125 ? -8.703 13.906 11 1 71.06 125 PRO B N 1
ATOM 2121 C CA . PRO B 1 125 ? -7.641 14.812 11.445 1 71.06 125 PRO B CA 1
ATOM 2122 C C . PRO B 1 125 ? -7.922 15.414 12.82 1 71.06 125 PRO B C 1
ATOM 2124 O O . PRO B 1 125 ? -9.078 15.641 13.18 1 71.06 125 PRO B O 1
ATOM 2127 N N . ASN B 1 126 ? -7.059 15.227 13.711 1 63.44 126 ASN B N 1
ATOM 2128 C CA . ASN B 1 126 ? -7.227 15.844 15.023 1 63.44 126 ASN B CA 1
ATOM 2129 C C . ASN B 1 126 ? -7.305 17.359 14.914 1 63.44 126 ASN B C 1
ATOM 2131 O O . ASN B 1 126 ? -6.371 18 14.438 1 63.44 126 ASN B O 1
ATOM 2135 N N . TYR B 1 127 ? -8.391 17.828 14.609 1 57.44 127 TYR B N 1
ATOM 2136 C CA . TYR B 1 127 ? -8.461 19.281 14.672 1 57.44 127 TYR B CA 1
ATOM 2137 C C . TYR B 1 127 ? -8.484 19.766 16.125 1 57.44 127 TYR B C 1
ATOM 2139 O O . TYR B 1 127 ? -9.32 19.328 16.922 1 57.44 127 TYR B O 1
ATOM 2147 N N . LYS B 1 128 ? -7.312 19.953 16.672 1 53.62 128 LYS B N 1
ATOM 2148 C CA . LYS B 1 128 ? -7.359 20.609 17.969 1 53.62 128 LYS B CA 1
ATOM 2149 C C . LYS B 1 128 ? -8.398 21.734 17.984 1 53.62 128 LYS B C 1
ATOM 2151 O O . LYS B 1 128 ? -8.336 22.656 17.172 1 53.62 128 LYS B O 1
ATOM 2156 N N . GLN B 1 129 ? -9.5 21.391 18.422 1 51.16 129 GLN B N 1
ATOM 2157 C CA . GLN B 1 129 ? -10.414 22.484 18.75 1 51.16 129 GLN B CA 1
ATOM 2158 C C . GLN B 1 129 ? -9.711 23.562 19.594 1 51.16 129 GLN B C 1
ATOM 2160 O O . GLN B 1 129 ? -9.297 23.297 20.719 1 51.16 129 GLN B O 1
ATOM 2165 N N . ASN B 1 130 ? -8.883 24.344 19.062 1 46.34 130 ASN B N 1
ATOM 2166 C CA . ASN B 1 130 ? -8.523 25.516 19.859 1 46.34 130 ASN B CA 1
ATOM 2167 C C . ASN B 1 130 ? -9.758 26.156 20.5 1 46.34 130 ASN B C 1
ATOM 2169 O O . ASN B 1 130 ? -10.602 26.719 19.812 1 46.34 130 ASN B O 1
ATOM 2173 N N . THR B 1 131 ? -10.406 25.453 21.359 1 45.84 131 THR B N 1
ATOM 2174 C CA . THR B 1 131 ? -11.414 26.156 22.156 1 45.84 131 THR B CA 1
ATOM 2175 C C . THR B 1 131 ? -10.828 27.406 22.797 1 45.84 131 THR B C 1
ATOM 2177 O O . THR B 1 131 ? -9.938 27.312 23.656 1 45.84 131 THR B O 1
ATOM 2180 N N . SER B 1 132 ? -10.641 28.484 22.062 1 47.44 132 SER B N 1
ATOM 2181 C CA . SER B 1 132 ? -10.445 29.766 22.719 1 47.44 132 SER B CA 1
ATOM 2182 C C . SER B 1 132 ? -11.445 29.969 23.844 1 47.44 132 SER B C 1
ATOM 2184 O O . SER B 1 132 ? -12.648 30.094 23.609 1 47.44 132 SER B O 1
ATOM 2186 N N . ASN B 1 133 ? -11.336 29.312 24.891 1 45.38 133 ASN B N 1
ATOM 2187 C CA . ASN B 1 133 ? -12.062 29.688 26.109 1 45.38 133 ASN B CA 1
ATOM 2188 C C . ASN B 1 133 ? -11.93 31.188 26.391 1 45.38 133 ASN B C 1
ATOM 2190 O O . ASN B 1 133 ? -10.859 31.656 26.797 1 45.38 133 ASN B O 1
ATOM 2194 N N . ASN B 1 134 ? -12.445 32.062 25.531 1 44.12 134 ASN B N 1
ATOM 2195 C CA . ASN B 1 134 ? -12.609 33.469 25.969 1 44.12 134 ASN B CA 1
ATOM 2196 C C . ASN B 1 134 ? -13.43 33.531 27.25 1 44.12 134 ASN B C 1
ATOM 2198 O O . ASN B 1 134 ? -14.641 33.281 27.25 1 44.12 134 ASN B O 1
ATOM 2202 N N . THR B 1 135 ? -12.961 33.094 28.375 1 47.16 135 THR B N 1
ATOM 2203 C CA . THR B 1 135 ? -13.539 33.375 29.672 1 47.16 135 THR B CA 1
ATOM 2204 C C . THR B 1 135 ? -13.766 34.875 29.844 1 47.16 135 THR B C 1
ATOM 2206 O O . THR B 1 135 ? -12.812 35.656 29.844 1 47.16 135 THR B O 1
ATOM 2209 N N . ASP B 1 136 ? -14.82 35.438 29.281 1 49.41 136 ASP B N 1
ATOM 2210 C CA . ASP B 1 136 ? -15.328 36.781 29.609 1 49.41 136 ASP B CA 1
ATOM 2211 C C . ASP B 1 136 ? -15.508 36.938 31.109 1 49.41 136 ASP B C 1
ATOM 2213 O O . ASP B 1 136 ? -16.25 36.188 31.734 1 49.41 136 ASP B O 1
ATOM 2217 N N . SER B 1 137 ? -14.461 37.312 31.844 1 51.88 137 SER B N 1
ATOM 2218 C CA . SER B 1 137 ? -14.508 37.75 33.219 1 51.88 137 SER B CA 1
ATOM 2219 C C . SER B 1 137 ? -15.547 38.875 33.406 1 51.88 137 SER B C 1
ATOM 2221 O O . SER B 1 137 ? -15.422 39.938 32.844 1 51.88 137 SER B O 1
ATOM 2223 N N . GLY B 1 138 ? -16.875 38.656 33.562 1 47.12 138 GLY B N 1
ATOM 2224 C CA . GLY B 1 138 ? -17.906 39.562 33.969 1 47.12 138 GLY B CA 1
ATOM 2225 C C . GLY B 1 138 ? -17.609 40.219 35.312 1 47.12 138 GLY B C 1
ATOM 2226 O O . GLY B 1 138 ? -17.375 39.531 36.312 1 47.12 138 GLY B O 1
ATOM 2227 N N . THR B 1 139 ? -16.891 41.406 35.406 1 50.19 139 THR B N 1
ATOM 2228 C CA . THR B 1 139 ? -16.719 42.312 36.562 1 50.19 139 THR B CA 1
ATOM 2229 C C . THR B 1 139 ? -18.062 42.75 37.094 1 50.19 139 THR B C 1
ATOM 2231 O O . THR B 1 139 ? -18.875 43.344 36.375 1 50.19 139 THR B O 1
ATOM 2234 N N . GLU B 1 140 ? -18.656 42 38.031 1 50.41 140 GLU B N 1
ATOM 2235 C CA . GLU B 1 140 ? -19.812 42.438 38.812 1 50.41 140 GLU B CA 1
ATOM 2236 C C . GLU B 1 140 ? -19.516 43.75 39.531 1 50.41 140 GLU B C 1
ATOM 2238 O O . GLU B 1 140 ? -18.594 43.812 40.344 1 50.41 140 GLU B O 1
ATOM 2243 N N . ASN B 1 141 ? -19.672 44.875 38.844 1 49.06 141 ASN B N 1
ATOM 2244 C CA . ASN B 1 141 ? -19.703 46.156 39.531 1 49.06 141 ASN B CA 1
ATOM 2245 C C . ASN B 1 141 ? -20.766 46.219 40.594 1 49.06 141 ASN B C 1
ATOM 2247 O O . ASN B 1 141 ? -21.969 46.062 40.312 1 49.06 141 ASN B O 1
ATOM 2251 N N . LYS B 1 142 ? -20.438 45.844 41.875 1 51.09 142 LYS B N 1
ATOM 2252 C CA . LYS B 1 142 ? -21.266 46.062 43.062 1 51.09 142 LYS B CA 1
ATOM 2253 C C . LYS B 1 142 ? -21.578 47.562 43.219 1 51.09 142 LYS B C 1
ATOM 2255 O O . LYS B 1 142 ? -20.672 48.375 43.406 1 51.09 142 LYS B O 1
ATOM 2260 N N . ASN B 1 143 ? -22.625 48 42.594 1 46.16 143 ASN B N 1
ATOM 2261 C CA . ASN B 1 143 ? -23.25 49.281 42.938 1 46.16 143 ASN B CA 1
ATOM 2262 C C . ASN B 1 143 ? -23.703 49.312 44.375 1 46.16 143 ASN B C 1
ATOM 2264 O O . ASN B 1 143 ? -24.547 48.5 44.781 1 46.16 143 ASN B O 1
ATOM 2268 N N . THR B 1 144 ? -22.75 49.312 45.375 1 37.41 144 THR B N 1
ATOM 2269 C CA . THR B 1 144 ? -23.281 50 46.562 1 37.41 144 THR B CA 1
ATOM 2270 C C . THR B 1 144 ? -23.5 51.469 46.281 1 37.41 144 THR B C 1
ATOM 2272 O O . THR B 1 144 ? -22.734 52.094 45.562 1 37.41 144 THR B O 1
#

Organism: Candida glabrata (strain ATCC 2001 / BCRC 20586 / JCM 3761 / NBRC 0622 / NRRL Y-65 / CBS 138) (NCBI:txid284593)

Nearest PDB structures (foldseek):
  2jwn-assembly1_B  TM=9.160E-01  e=1.657E-10  Xenopus laevis
  3b4d-assembly1_A  TM=9.393E-01  e=1.843E-09  Homo sapiens
  3ucg-assembly1_A-2  TM=9.066E-01  e=1.410E-09  Homo sapiens
  2cq4-assembly1_A  TM=8.928E-01  e=7.820E-08  Homo sapiens
  4yud-assembly1_A  TM=8.696E-01  e=2.134E-07  Homo sapiens

Foldseek 3Di:
DPPDPPVVVVVVVVPPPPVPPPVPPPPVPDDPVRVQVVLVQQLLQKKKKWFAAPPDDPVLVCVVLVVLAAWDDKAKDFDPVPPDRIIMIMITHPDNSSLVVVQVQQQPDDPPDGMGMGRGDDDDPPPPPPPPPPVPPPPPPPPD/DPPDPVVVVVVVVVPPPPPPPPVPPPPVPDDPVRVQVVVVQQLLQKKKKWFAAPPDDPVLVCVVLVVLAAWDDKAKDFDPVPPDRIIMIMITHPDNSSLVVVQVQQQPDDVPDGMGMGRGDDDDPPPPPPPPPPVPPPPPPPPD

InterPro domains:
  IPR000504 RNA recognition motif domain [PF00076] (47-115)
  IPR000504 RNA recognition motif domain [PS50102] (45-122)
  IPR000504 RNA recognition motif domain [SM00360] (46-118)
  IPR012677 Nucleotide-binding alpha-beta plait domain superfamily [G3DSA:3.30.70.330] (14-144)
  IPR035979 RNA-binding domain superfamily [SSF54928] (41-128)